Protein AF-A0A318VN27-F1 (afdb_monomer)

Sequence (218 aa):
MQSRKIVVMQRLQDLVRVGYRYWTGGTIPAERVKHLRVKFDEKYGTEADRVRRQRRKRHGVGNAYLVVWCPKGSVRARWWLLAENGHAAQAVEQMSDAGDRPTRLTIASGVDGTEPDYELVRVDGRWTWRLTQFAISRWRRRIREAVTEKDRDKRAQLWRQFCWSIRRMPGFRGVRQGAWDVIRRARGEWKRHCRGAAPCQPSLPRYLRRLPQRPGAN

Mean predicted aligned error: 5.35 Å

Nearest PDB structures (foldseek):
  2y9h-assembly3_E  TM=4.287E-01  e=9.178E+00  Thermus thermophilus HB8
  1wj9-assembly1_A  TM=3.881E-01  e=9.178E+00  Thermus thermophilus

Radius of gyration: 20.09 Å; Cα contacts (8 Å, |Δi|>4): 336; chains: 1; bounding box: 51×30×57 Å

Secondary structure (DSSP, 8-state):
---HHHHHHHHHHHHHHHT--EEEEEEEEGGGHHHHHHHHHHHH-TT--HHHHHHHHHTT---EEEEEE--TT-SEEEEEEEE-TT-THHHHS--EETTSGGG--EE-SSSS-SS-SEEEEEETTEEEEEE-HHHHHHHHHHHHHHHH-SSHHHHHHHHHHHHHHHHTS---HHHHHHHHHHHHHHHHHHHHH--S--SS---PPPPP-PPP--TT--

pLDDT: mean 89.66, std 11.45, range [30.14, 97.19]

Structure (mmCIF, N/CA/C/O backbone):
data_AF-A0A318VN27-F1
#
_entry.id   AF-A0A318VN27-F1
#
loop_
_atom_site.group_PDB
_atom_site.id
_atom_site.type_symbol
_atom_site.label_atom_id
_atom_site.label_alt_id
_atom_site.label_comp_id
_atom_site.label_asym_id
_atom_site.label_entity_id
_atom_site.label_seq_id
_atom_site.pdbx_PDB_ins_code
_atom_site.Cartn_x
_atom_site.Cartn_y
_atom_site.Cartn_z
_atom_site.occupancy
_atom_site.B_iso_or_equiv
_atom_site.auth_seq_id
_atom_site.auth_comp_id
_atom_site.auth_asym_id
_atom_site.auth_atom_id
_atom_site.pdbx_PDB_model_num
ATOM 1 N N . MET A 1 1 ? 9.929 -17.041 1.566 1.00 39.09 1 MET A N 1
ATOM 2 C CA . MET A 1 1 ? 9.615 -16.076 2.643 1.00 39.09 1 MET A CA 1
ATOM 3 C C . MET A 1 1 ? 8.874 -14.877 2.050 1.00 39.09 1 MET A C 1
ATOM 5 O O . MET A 1 1 ? 9.446 -14.180 1.219 1.00 39.09 1 MET A O 1
ATOM 9 N N . GLN A 1 2 ? 7.586 -14.686 2.360 1.00 53.28 2 GLN A N 1
ATOM 10 C CA . GLN A 1 2 ? 6.842 -13.504 1.893 1.00 53.28 2 GLN A CA 1
ATOM 11 C C . GLN A 1 2 ? 7.333 -12.250 2.636 1.00 53.28 2 GLN A C 1
ATOM 13 O O . GLN A 1 2 ? 7.680 -12.322 3.812 1.00 53.28 2 GLN A O 1
ATOM 18 N N . SER A 1 3 ? 7.397 -11.105 1.951 1.00 69.19 3 SER A N 1
ATOM 19 C CA . SER A 1 3 ? 7.816 -9.833 2.561 1.00 69.19 3 SER A CA 1
ATOM 20 C C . SER A 1 3 ? 6.830 -9.394 3.652 1.00 69.19 3 SER A C 1
ATOM 22 O O . SER A 1 3 ? 5.622 -9.466 3.437 1.00 69.19 3 SER A O 1
ATOM 24 N N . ARG A 1 4 ? 7.325 -8.860 4.784 1.00 81.19 4 ARG A N 1
ATOM 25 C CA . ARG A 1 4 ? 6.495 -8.301 5.879 1.00 81.19 4 ARG A CA 1
ATOM 26 C C . ARG A 1 4 ? 5.458 -7.281 5.378 1.00 81.19 4 ARG A C 1
ATOM 28 O O . ARG A 1 4 ? 4.356 -7.223 5.907 1.00 81.19 4 ARG A O 1
ATOM 35 N N . LYS A 1 5 ? 5.771 -6.544 4.304 1.00 87.75 5 LYS A N 1
ATOM 36 C CA . LYS A 1 5 ? 4.841 -5.604 3.653 1.00 87.75 5 LYS A CA 1
ATOM 37 C C . LYS A 1 5 ? 3.625 -6.307 3.044 1.00 87.75 5 LYS A C 1
ATOM 39 O O . LYS A 1 5 ? 2.507 -5.830 3.172 1.00 87.75 5 LYS A O 1
ATOM 44 N N . ILE A 1 6 ? 3.836 -7.452 2.394 1.00 90.19 6 ILE A N 1
ATOM 45 C CA . ILE A 1 6 ? 2.764 -8.219 1.743 1.00 90.19 6 ILE A CA 1
ATOM 46 C C . ILE A 1 6 ? 1.761 -8.725 2.787 1.00 90.19 6 ILE A C 1
ATOM 48 O O . ILE A 1 6 ? 0.559 -8.678 2.542 1.00 90.19 6 ILE A O 1
ATOM 52 N N . VAL A 1 7 ? 2.248 -9.139 3.961 1.00 90.62 7 VAL A N 1
ATOM 53 C CA . VAL A 1 7 ? 1.402 -9.568 5.086 1.00 90.62 7 VAL A CA 1
ATOM 54 C C . VAL A 1 7 ? 0.497 -8.429 5.554 1.00 90.62 7 VAL A C 1
ATOM 56 O O . VAL A 1 7 ? -0.705 -8.624 5.716 1.00 90.62 7 VAL A O 1
ATOM 59 N N . VAL A 1 8 ? 1.055 -7.226 5.704 1.00 92.44 8 VAL A N 1
ATOM 60 C CA . VAL A 1 8 ? 0.303 -6.020 6.081 1.00 92.44 8 VAL A CA 1
ATOM 61 C C . VAL A 1 8 ? -0.747 -5.682 5.025 1.00 92.44 8 VAL A C 1
ATOM 63 O O . VAL A 1 8 ? -1.915 -5.515 5.359 1.00 92.44 8 VAL A O 1
ATOM 66 N N . MET A 1 9 ? -0.370 -5.670 3.744 1.00 94.69 9 MET A N 1
ATOM 67 C CA . MET A 1 9 ? -1.307 -5.447 2.638 1.00 94.69 9 MET A CA 1
ATOM 68 C C . MET A 1 9 ? -2.459 -6.460 2.650 1.00 94.69 9 MET A C 1
ATOM 70 O O . MET A 1 9 ? -3.613 -6.084 2.449 1.00 94.69 9 MET A O 1
ATOM 74 N N . GLN A 1 10 ? -2.166 -7.737 2.912 1.00 93.75 10 GLN A N 1
ATOM 75 C CA . GLN A 1 10 ? -3.193 -8.770 3.014 1.00 93.75 10 GLN A CA 1
ATOM 76 C C . GLN A 1 10 ? -4.123 -8.517 4.213 1.00 93.75 10 GLN A C 1
ATOM 78 O O . GLN A 1 10 ? -5.338 -8.564 4.043 1.00 93.75 10 GLN A O 1
ATOM 83 N N . ARG A 1 11 ? -3.571 -8.196 5.393 1.00 93.69 11 ARG A N 1
ATOM 84 C CA . ARG A 1 11 ? -4.349 -7.904 6.612 1.00 93.69 11 ARG A CA 1
ATOM 85 C C . ARG A 1 11 ? -5.295 -6.721 6.392 1.00 93.69 11 ARG A C 1
ATOM 87 O O . ARG A 1 11 ? -6.479 -6.837 6.677 1.00 93.69 11 ARG A O 1
ATOM 94 N N . LEU A 1 12 ? -4.792 -5.623 5.830 1.00 95.44 12 LEU A N 1
ATOM 95 C CA . LEU A 1 12 ? -5.585 -4.428 5.522 1.00 95.44 12 LEU A CA 1
ATOM 96 C C . LEU A 1 12 ? -6.716 -4.738 4.533 1.00 95.44 12 LEU A C 1
ATOM 98 O O . LEU A 1 12 ? -7.866 -4.389 4.783 1.00 95.44 12 LEU A O 1
ATOM 102 N N . GLN A 1 13 ? -6.410 -5.449 3.442 1.00 95.31 13 GLN A N 1
ATOM 103 C CA . GLN A 1 13 ? -7.417 -5.862 2.463 1.00 95.31 13 GLN A CA 1
ATOM 104 C C . GLN A 1 13 ? -8.501 -6.740 3.100 1.00 95.31 13 GLN A C 1
ATOM 106 O O . GLN A 1 13 ? -9.682 -6.573 2.799 1.00 95.31 13 GLN A O 1
ATOM 111 N N . ASP A 1 14 ? -8.116 -7.693 3.949 1.00 94.06 14 ASP A N 1
ATOM 112 C CA . ASP A 1 14 ? -9.076 -8.583 4.586 1.00 94.06 14 ASP A CA 1
ATOM 113 C C . ASP A 1 14 ? -9.953 -7.849 5.615 1.00 94.06 14 ASP A C 1
ATOM 115 O O . ASP A 1 14 ? -11.144 -8.141 5.682 1.00 94.06 14 ASP A O 1
ATOM 119 N N . LEU A 1 15 ? -9.402 -6.884 6.361 1.00 94.56 15 LEU A N 1
ATOM 120 C CA . LEU A 1 15 ? -10.156 -6.035 7.290 1.00 94.56 15 LEU A CA 1
ATOM 121 C C . LEU A 1 15 ? -11.194 -5.178 6.554 1.00 94.56 15 LEU A C 1
ATOM 123 O O . LEU A 1 15 ? -12.375 -5.204 6.898 1.00 94.56 15 LEU A O 1
ATOM 127 N N . VAL A 1 16 ? -10.788 -4.497 5.481 1.00 95.06 16 VAL A N 1
ATOM 128 C CA . VAL A 1 16 ? -11.715 -3.706 4.654 1.00 95.06 16 VAL A CA 1
ATOM 129 C C . VAL A 1 16 ? -12.796 -4.602 4.043 1.00 95.06 16 VAL A C 1
ATOM 131 O O . VAL A 1 16 ? -13.967 -4.231 3.999 1.00 95.06 16 VAL A O 1
ATOM 134 N N . ARG A 1 17 ? -12.437 -5.826 3.626 1.00 93.62 17 ARG A N 1
ATOM 135 C CA . ARG A 1 17 ? -13.389 -6.801 3.075 1.00 93.62 17 ARG A CA 1
ATOM 136 C C . ARG A 1 17 ? -14.489 -7.194 4.062 1.00 93.62 17 ARG A C 1
ATOM 138 O O . ARG A 1 17 ? -15.596 -7.455 3.605 1.00 93.62 17 ARG A O 1
ATOM 145 N N . VAL A 1 18 ? -14.199 -7.265 5.361 1.00 91.50 18 VAL A N 1
ATOM 146 C CA . VAL A 1 18 ? -15.180 -7.670 6.387 1.00 91.50 18 VAL A CA 1
ATOM 147 C C . VAL A 1 18 ? -15.926 -6.494 7.030 1.00 91.50 18 VAL A C 1
ATOM 149 O O . VAL A 1 18 ? -16.756 -6.731 7.900 1.00 91.50 18 VAL A O 1
ATOM 152 N N . GLY A 1 19 ? -15.663 -5.253 6.603 1.00 91.88 19 GLY A N 1
ATOM 153 C CA . GLY A 1 19 ? -16.433 -4.072 7.017 1.00 91.88 19 GLY A CA 1
ATOM 154 C C . GLY A 1 19 ? -15.654 -2.990 7.768 1.00 91.88 19 GLY A C 1
ATOM 155 O O . GLY A 1 19 ? -16.218 -1.929 8.025 1.00 91.88 19 GLY A O 1
ATOM 156 N N . TYR A 1 20 ? -14.363 -3.188 8.065 1.00 94.75 20 TYR A N 1
ATOM 157 C CA . TYR A 1 20 ? -13.504 -2.146 8.653 1.00 94.75 20 TYR A CA 1
ATOM 158 C C . TYR A 1 20 ? -13.059 -1.150 7.573 1.00 94.75 20 TYR A C 1
ATOM 160 O O . TYR A 1 20 ? -11.909 -1.157 7.128 1.00 94.75 20 TYR A O 1
ATOM 168 N N . ARG A 1 21 ? -14.016 -0.373 7.063 1.00 93.00 21 ARG A N 1
ATOM 169 C CA . ARG A 1 21 ? -13.866 0.453 5.860 1.00 93.00 21 ARG A CA 1
ATOM 170 C C . ARG A 1 21 ? -13.316 1.847 6.152 1.00 93.00 21 ARG A C 1
ATOM 172 O O . ARG A 1 21 ? -12.678 2.426 5.276 1.00 93.00 21 ARG A O 1
ATOM 179 N N . TYR A 1 22 ? -13.521 2.357 7.360 1.00 95.88 22 TYR A N 1
ATOM 180 C CA . TYR A 1 22 ? -13.036 3.671 7.759 1.00 95.88 22 TYR A CA 1
ATOM 181 C C . TYR A 1 22 ? -11.630 3.538 8.300 1.00 95.88 22 TYR A C 1
ATOM 183 O O . TYR A 1 22 ? -11.373 2.666 9.127 1.00 95.88 22 TYR A O 1
ATOM 191 N N . TRP A 1 23 ? -10.709 4.372 7.836 1.00 96.62 23 TRP A N 1
ATOM 192 C CA . TRP A 1 23 ? -9.312 4.258 8.201 1.00 96.62 23 TRP A CA 1
ATOM 193 C C . TRP A 1 23 ? -8.641 5.614 8.392 1.00 96.62 23 TRP A C 1
ATOM 195 O O . TRP A 1 23 ? -8.984 6.599 7.752 1.00 96.62 23 TRP A O 1
ATOM 205 N N . THR A 1 24 ? -7.640 5.646 9.257 1.00 95.50 24 THR A N 1
ATOM 206 C CA . THR A 1 24 ? -6.655 6.728 9.331 1.00 95.50 24 THR A CA 1
ATOM 207 C C . THR A 1 24 ? -5.276 6.116 9.536 1.00 95.50 24 THR A C 1
ATOM 209 O O . THR A 1 24 ? -5.155 4.923 9.833 1.00 95.50 24 THR A O 1
ATOM 212 N N . GLY A 1 25 ? -4.212 6.877 9.328 1.00 94.12 25 GLY A N 1
ATOM 213 C CA . GLY A 1 25 ? -2.868 6.335 9.434 1.00 94.12 25 GLY A CA 1
ATOM 214 C C . GLY A 1 25 ? -1.785 7.392 9.451 1.00 94.12 25 GLY A C 1
ATOM 215 O O . GLY A 1 25 ? -1.991 8.544 9.085 1.00 94.12 25 GLY A O 1
ATOM 216 N N . GLY A 1 26 ? -0.590 6.968 9.839 1.00 92.31 26 GLY A N 1
ATOM 217 C CA . GLY A 1 26 ? 0.550 7.859 9.973 1.00 92.31 26 GLY A CA 1
ATOM 218 C C . GLY A 1 26 ? 1.857 7.107 10.147 1.00 92.31 26 GLY A C 1
ATOM 219 O O . GLY A 1 26 ? 1.905 5.876 10.101 1.00 92.31 26 GLY A O 1
ATOM 220 N N . THR A 1 27 ? 2.936 7.861 10.343 1.00 93.12 27 THR A N 1
ATOM 221 C CA . THR A 1 27 ? 4.274 7.313 10.585 1.00 93.12 27 THR A CA 1
ATOM 222 C C . THR A 1 27 ? 4.801 7.814 11.925 1.00 93.12 27 THR A C 1
ATOM 224 O O . THR A 1 27 ? 4.802 9.015 12.179 1.00 93.12 27 THR A O 1
ATOM 227 N N . ILE A 1 28 ? 5.309 6.910 12.760 1.00 94.00 28 ILE A N 1
ATOM 228 C CA . ILE A 1 28 ? 5.896 7.212 14.075 1.00 94.00 28 ILE A CA 1
ATOM 229 C C . ILE A 1 28 ? 7.314 6.638 14.189 1.00 94.00 28 ILE A C 1
ATOM 231 O O . ILE A 1 28 ? 7.667 5.761 13.398 1.00 94.00 28 ILE A O 1
ATOM 235 N N . PRO A 1 29 ? 8.132 7.086 15.157 1.00 94.75 29 PRO A N 1
ATOM 236 C CA . PRO A 1 29 ? 9.348 6.372 15.542 1.00 94.75 29 PRO A CA 1
ATOM 237 C C . PRO A 1 29 ? 9.041 4.924 15.950 1.00 94.75 29 PRO A C 1
ATOM 239 O O . PRO A 1 29 ? 8.039 4.662 16.620 1.00 94.75 29 PRO A O 1
ATOM 242 N N . ALA A 1 30 ? 9.894 3.981 15.551 1.00 92.62 30 ALA A N 1
ATOM 243 C CA . ALA A 1 30 ? 9.684 2.549 15.774 1.00 92.62 30 ALA A CA 1
ATOM 244 C C . ALA A 1 30 ? 9.606 2.184 17.269 1.00 92.62 30 ALA A C 1
ATOM 246 O O . ALA A 1 30 ? 8.819 1.322 17.656 1.00 92.62 30 ALA A O 1
ATOM 247 N N . GLU A 1 31 ? 10.350 2.887 18.121 1.00 93.88 31 GLU A N 1
ATOM 248 C CA . GLU A 1 31 ? 10.314 2.741 19.584 1.00 93.88 31 GLU A CA 1
ATOM 249 C C . GLU A 1 31 ? 8.949 3.103 20.198 1.00 93.88 31 GLU A C 1
ATOM 251 O O . GLU A 1 31 ? 8.518 2.490 21.175 1.00 93.88 31 GLU A O 1
ATOM 256 N N . ARG A 1 32 ? 8.201 4.030 19.578 1.00 95.12 32 ARG A N 1
ATOM 257 C CA . ARG A 1 32 ? 6.886 4.481 20.064 1.00 95.12 32 ARG A CA 1
ATOM 258 C C . ARG A 1 32 ? 5.745 3.534 19.701 1.00 95.12 32 ARG A C 1
ATOM 260 O O . ARG A 1 32 ? 4.612 3.765 20.117 1.00 95.12 32 ARG A O 1
ATOM 267 N N . VAL A 1 33 ? 6.012 2.460 18.953 1.00 94.50 33 VAL A N 1
ATOM 268 C CA . VAL A 1 33 ? 4.981 1.495 18.536 1.00 94.50 33 VAL A CA 1
ATOM 269 C C . VAL A 1 33 ? 4.295 0.853 19.739 1.00 94.50 33 VAL A C 1
ATOM 271 O O . VAL A 1 33 ? 3.074 0.724 19.729 1.00 94.50 33 VAL A O 1
ATOM 274 N N . LYS A 1 34 ? 5.043 0.492 20.791 1.00 94.88 34 LYS A N 1
ATOM 275 C CA . LYS A 1 34 ? 4.455 -0.097 22.007 1.00 94.88 34 LYS A CA 1
ATOM 276 C C . LYS A 1 34 ? 3.471 0.868 22.671 1.00 94.88 34 LYS A C 1
ATOM 278 O O . LYS A 1 34 ? 2.339 0.486 22.942 1.00 94.88 34 LYS A O 1
ATOM 283 N N . HIS A 1 35 ?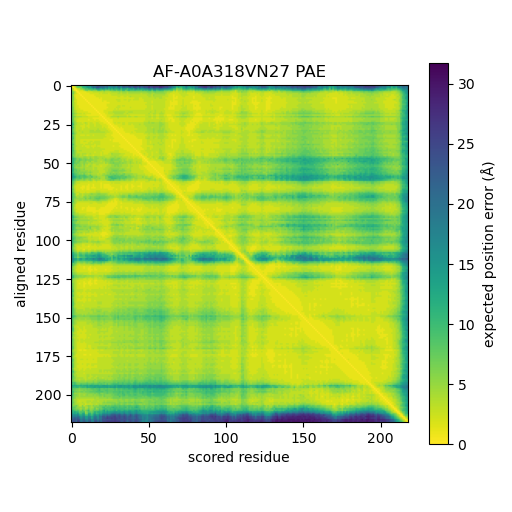 3.874 2.126 22.839 1.00 95.56 35 HIS A N 1
ATOM 284 C CA . HIS A 1 35 ? 3.023 3.161 23.422 1.00 95.56 35 HIS A CA 1
ATOM 285 C C . HIS A 1 35 ? 1.781 3.448 22.564 1.00 95.56 35 HIS A C 1
ATOM 287 O O . HIS A 1 35 ? 0.682 3.574 23.094 1.00 95.56 35 HIS A O 1
ATOM 293 N N . LEU A 1 36 ? 1.925 3.472 21.231 1.00 95.31 36 LEU A N 1
ATOM 294 C CA . LEU A 1 36 ? 0.789 3.623 20.320 1.00 95.31 36 LEU A CA 1
ATOM 295 C C . LEU A 1 36 ? -0.236 2.493 20.496 1.00 95.31 36 LEU A C 1
ATOM 297 O O . LEU A 1 36 ? -1.431 2.772 20.530 1.00 95.31 36 LEU A O 1
ATOM 301 N N . ARG A 1 37 ? 0.224 1.239 20.616 1.00 95.38 37 ARG A N 1
ATOM 302 C CA . ARG A 1 37 ? -0.660 0.079 20.816 1.00 95.38 37 ARG A CA 1
ATOM 303 C C . ARG A 1 37 ? -1.474 0.205 22.098 1.00 95.38 37 ARG A C 1
ATOM 305 O O . ARG A 1 37 ? -2.683 0.045 22.031 1.00 95.38 37 ARG A O 1
ATOM 312 N N . VAL A 1 38 ? -0.826 0.529 23.219 1.00 95.44 38 VAL A N 1
ATOM 313 C CA . VAL A 1 38 ? -1.505 0.715 24.515 1.00 95.44 38 VAL A CA 1
ATOM 314 C C . VAL A 1 38 ? -2.531 1.843 24.408 1.00 95.44 38 VAL A C 1
ATOM 316 O O . VAL A 1 38 ? -3.714 1.612 24.634 1.00 95.44 38 VAL A O 1
ATOM 319 N N . LYS A 1 39 ? -2.117 3.022 23.924 1.00 94.62 39 LYS A N 1
ATOM 320 C CA . LYS A 1 39 ? -3.005 4.182 23.754 1.00 94.62 39 LYS A CA 1
ATOM 321 C C . LYS A 1 39 ? -4.243 3.856 22.911 1.00 94.62 39 LYS A C 1
ATOM 323 O O . LYS A 1 39 ? -5.344 4.306 23.217 1.00 94.62 39 LYS A O 1
ATOM 328 N N . PHE A 1 40 ? -4.064 3.153 21.793 1.00 95.06 40 PHE A N 1
ATOM 329 C CA . PHE A 1 40 ? -5.167 2.853 20.877 1.00 95.06 40 PHE A CA 1
ATOM 330 C C . PHE A 1 40 ? -6.037 1.709 21.392 1.00 95.06 40 PHE A C 1
ATOM 332 O O . PHE A 1 40 ? -7.237 1.702 21.123 1.00 95.06 40 PHE A O 1
ATOM 339 N N . ASP A 1 41 ? -5.477 0.785 22.166 1.00 94.12 41 ASP A N 1
ATOM 340 C CA . ASP A 1 41 ? -6.276 -0.235 22.825 1.00 94.12 41 ASP A CA 1
ATOM 341 C C . ASP A 1 41 ? -7.147 0.350 23.937 1.00 94.12 41 ASP A C 1
ATOM 343 O O . ASP A 1 41 ? -8.349 0.103 23.962 1.00 94.12 41 ASP A O 1
ATOM 347 N N . GLU A 1 42 ? -6.591 1.214 24.785 1.00 92.44 42 GLU A N 1
ATOM 348 C CA . GLU A 1 42 ? -7.349 1.895 25.840 1.00 92.44 42 GLU A CA 1
ATOM 349 C C . GLU A 1 42 ? -8.500 2.728 25.265 1.00 92.44 42 GLU A C 1
ATOM 351 O O . GLU A 1 42 ? -9.629 2.656 25.750 1.00 92.44 42 GLU A O 1
ATOM 356 N N . LYS A 1 43 ? -8.244 3.485 24.190 1.00 92.06 43 LYS A N 1
ATOM 357 C CA . LYS A 1 43 ? -9.254 4.368 23.586 1.00 92.06 43 LYS A CA 1
ATOM 358 C C . LYS A 1 43 ? -10.267 3.645 22.705 1.00 92.06 43 LYS A C 1
ATOM 360 O O . LYS A 1 43 ? -11.441 4.006 22.689 1.00 92.06 43 LYS A O 1
ATOM 365 N N . TYR A 1 44 ? -9.817 2.672 21.917 1.00 93.06 44 TYR A N 1
ATOM 366 C CA . TYR A 1 44 ? -10.601 2.108 20.812 1.00 93.06 44 TYR A CA 1
ATOM 367 C C . TYR A 1 44 ? -10.793 0.587 20.926 1.00 93.06 44 TYR A C 1
ATOM 369 O O . TYR A 1 44 ? -11.558 -0.010 20.168 1.00 93.06 44 TYR A O 1
ATOM 377 N N . GLY A 1 45 ? -10.150 -0.077 21.888 1.00 90.88 45 GLY A N 1
ATOM 378 C CA . GLY A 1 45 ? -10.178 -1.531 22.055 1.00 90.88 45 GLY A CA 1
ATOM 379 C C . GLY A 1 45 ? -9.636 -2.272 20.839 1.00 90.88 45 GLY A C 1
ATOM 380 O O . GLY A 1 45 ? -10.218 -3.275 20.413 1.00 90.88 45 GLY A O 1
ATOM 381 N N . THR A 1 46 ? -8.567 -1.755 20.229 1.00 91.75 46 THR A N 1
ATOM 382 C CA . THR A 1 46 ? -7.952 -2.349 19.037 1.00 91.75 46 THR A CA 1
ATOM 383 C C . THR A 1 46 ? -7.447 -3.767 19.265 1.00 91.75 46 THR A C 1
ATOM 385 O O . THR A 1 46 ? -7.374 -4.535 18.304 1.00 91.75 46 THR A O 1
ATOM 388 N N . GLU A 1 47 ? -7.175 -4.143 20.515 1.00 90.12 47 GLU A N 1
ATOM 389 C CA . GLU A 1 47 ? -6.666 -5.453 20.904 1.00 90.12 47 GLU A CA 1
ATOM 390 C C . GLU A 1 47 ? -7.759 -6.409 21.390 1.00 90.12 47 GLU A C 1
ATOM 392 O O . GLU A 1 47 ? -7.463 -7.550 21.738 1.00 90.12 47 GLU A O 1
ATOM 397 N N . ALA A 1 48 ? -9.031 -5.989 21.355 1.00 86.69 48 ALA A N 1
ATOM 398 C CA . ALA A 1 48 ? -10.151 -6.795 21.822 1.00 86.69 48 ALA A CA 1
ATOM 399 C C . ALA A 1 48 ? -10.151 -8.201 21.194 1.00 86.69 48 ALA A C 1
ATOM 401 O O . ALA A 1 48 ? -10.009 -8.356 19.974 1.00 86.69 48 ALA A O 1
ATOM 402 N N . ASP A 1 49 ? -10.347 -9.220 22.029 1.00 86.62 49 ASP A N 1
ATOM 403 C CA . ASP A 1 49 ? -10.502 -10.603 21.589 1.00 86.62 49 ASP A CA 1
ATOM 404 C C . ASP A 1 49 ? -11.831 -10.822 20.832 1.00 86.62 49 ASP A C 1
ATOM 406 O O . ASP A 1 49 ? -12.688 -9.938 20.718 1.00 86.62 49 ASP A O 1
ATOM 410 N N . ARG A 1 50 ? -12.017 -12.031 20.290 1.00 85.94 50 ARG A N 1
ATOM 411 C CA . ARG A 1 50 ? -13.215 -12.389 19.517 1.00 85.94 50 ARG A CA 1
ATOM 412 C C . ARG A 1 50 ? -14.510 -12.230 20.325 1.00 85.94 50 ARG A C 1
ATOM 414 O O . ARG A 1 50 ? -15.506 -11.774 19.765 1.00 85.94 50 ARG A O 1
ATOM 421 N N . VAL A 1 51 ? -14.505 -12.598 21.605 1.00 87.38 51 VAL A N 1
ATOM 422 C CA . VAL A 1 51 ? -15.695 -12.579 22.468 1.00 87.38 51 VAL A CA 1
ATOM 423 C C . VAL A 1 51 ? -16.088 -11.137 22.779 1.00 87.38 51 VAL A C 1
ATOM 425 O O . VAL A 1 51 ? -17.246 -10.760 22.600 1.00 87.38 51 VAL A O 1
ATOM 428 N N . ARG A 1 52 ? -15.118 -10.294 23.145 1.00 87.62 52 ARG A N 1
ATOM 429 C CA . ARG A 1 52 ? -15.307 -8.858 23.383 1.00 87.62 52 ARG A CA 1
ATOM 430 C C . ARG A 1 52 ? -15.839 -8.157 22.139 1.00 87.62 52 ARG A C 1
ATOM 432 O O . ARG A 1 52 ? -16.802 -7.400 22.242 1.00 87.62 52 ARG A O 1
ATOM 439 N N . ARG A 1 53 ? -15.283 -8.450 20.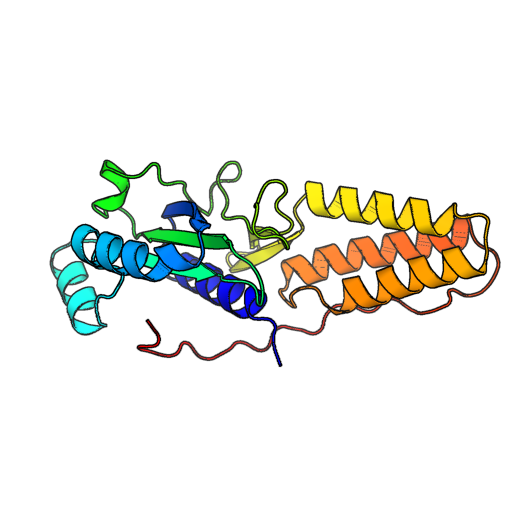957 1.00 89.69 53 ARG A N 1
ATOM 440 C CA . ARG A 1 53 ? -15.775 -7.887 19.686 1.00 89.69 53 ARG A CA 1
ATOM 441 C C . ARG A 1 53 ? -17.206 -8.308 19.379 1.00 89.69 53 ARG A C 1
ATOM 443 O O . ARG A 1 53 ? -18.013 -7.481 18.964 1.00 89.69 53 ARG A O 1
ATOM 450 N N . GLN A 1 54 ? -17.538 -9.579 19.599 1.00 87.25 54 GLN A N 1
ATOM 451 C CA . GLN A 1 54 ? -18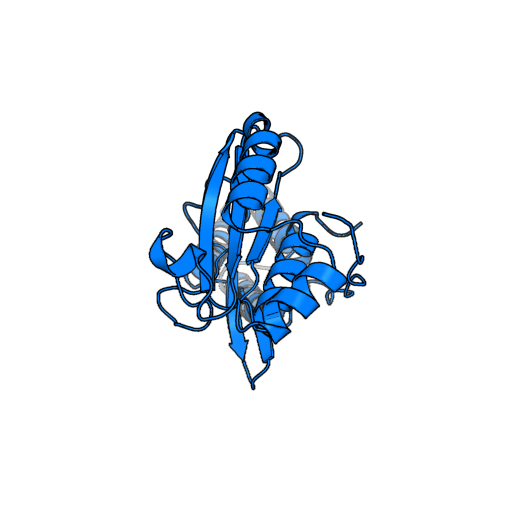.898 -10.077 19.399 1.00 87.25 54 GLN A CA 1
ATOM 452 C C . GLN A 1 54 ? -19.886 -9.418 20.367 1.00 87.25 54 GLN A C 1
ATOM 454 O O . GLN A 1 54 ? -20.967 -9.009 19.947 1.00 87.25 54 GLN A O 1
ATOM 459 N N . ARG A 1 55 ? -19.509 -9.264 21.642 1.00 87.75 55 ARG A N 1
ATOM 460 C CA . ARG A 1 55 ? -20.321 -8.563 22.642 1.00 87.75 55 ARG A CA 1
ATOM 461 C C . ARG A 1 55 ? -20.544 -7.100 22.253 1.00 87.75 55 ARG A C 1
ATOM 463 O O . ARG A 1 55 ? -21.684 -6.655 22.272 1.00 87.75 55 ARG A O 1
ATOM 470 N N . ARG A 1 56 ? -19.499 -6.381 21.825 1.00 86.44 56 ARG A N 1
ATOM 471 C CA . ARG A 1 56 ? -19.617 -4.996 21.326 1.00 86.44 56 ARG A CA 1
ATOM 472 C C . ARG A 1 56 ? -20.612 -4.890 20.171 1.00 86.44 56 ARG A C 1
ATOM 474 O O . ARG A 1 56 ? -21.527 -4.077 20.248 1.00 86.44 56 ARG A O 1
ATOM 481 N N . LYS A 1 57 ? -20.520 -5.791 19.184 1.00 86.88 57 LYS A N 1
ATOM 482 C CA . LYS A 1 57 ? -21.478 -5.844 18.066 1.00 86.88 57 LYS A CA 1
ATOM 483 C C . LYS A 1 57 ? -22.920 -6.052 18.522 1.00 86.88 57 LYS A C 1
ATOM 485 O O . LYS A 1 57 ? -23.809 -5.403 17.987 1.00 86.88 57 LYS A O 1
ATOM 490 N N . ARG A 1 58 ? -23.163 -6.923 19.510 1.00 87.31 58 ARG A N 1
ATOM 491 C CA . ARG A 1 58 ? -24.511 -7.144 20.072 1.00 87.31 58 ARG A CA 1
ATOM 492 C C . ARG A 1 58 ? -25.090 -5.892 20.734 1.00 87.31 58 ARG A C 1
ATOM 494 O O . ARG A 1 58 ? -26.297 -5.710 20.701 1.00 87.31 58 ARG A O 1
ATOM 501 N N . HIS A 1 59 ? -24.240 -5.035 21.293 1.00 85.06 59 HIS A N 1
ATOM 502 C CA . HIS A 1 59 ? -24.639 -3.754 21.881 1.00 85.06 59 HIS A CA 1
ATOM 503 C C . HIS A 1 59 ? -24.588 -2.584 20.880 1.00 85.06 59 HIS A C 1
ATOM 505 O O . HIS A 1 59 ? -24.602 -1.432 21.297 1.00 85.06 59 HIS A O 1
ATOM 511 N N . GLY A 1 60 ? -24.483 -2.853 19.571 1.00 82.25 60 GLY A N 1
ATOM 512 C CA . GLY A 1 60 ? -24.449 -1.812 18.536 1.00 82.25 60 GLY A CA 1
ATOM 513 C C . GLY A 1 60 ? -23.152 -0.998 18.484 1.00 82.25 60 GLY A C 1
ATOM 514 O O . GLY A 1 60 ? -23.076 -0.013 17.757 1.00 82.25 60 GLY A O 1
ATOM 515 N N . VAL A 1 61 ? -22.115 -1.404 19.221 1.00 84.44 61 VAL A N 1
ATOM 516 C CA . VAL A 1 61 ? -20.820 -0.718 19.243 1.00 84.44 61 VAL A CA 1
ATOM 517 C C . VAL A 1 61 ? -19.908 -1.331 18.182 1.00 84.44 61 VAL A C 1
ATOM 519 O O . VAL A 1 61 ? -19.638 -2.537 18.192 1.00 84.44 61 VAL A O 1
ATOM 522 N N . GLY A 1 62 ? -19.412 -0.494 17.267 1.00 86.69 62 GLY A N 1
ATOM 523 C CA . GLY A 1 62 ? -18.434 -0.902 16.258 1.00 86.69 62 GLY A CA 1
ATOM 524 C C . GLY A 1 62 ? -17.123 -1.404 16.874 1.00 86.69 62 GLY A C 1
ATOM 525 O O . GLY A 1 62 ? -16.864 -1.272 18.070 1.00 86.69 62 GLY A O 1
ATOM 526 N N . ASN A 1 63 ? -16.249 -1.972 16.051 1.00 93.81 63 ASN A N 1
ATOM 527 C CA . ASN A 1 63 ? -14.908 -2.378 16.465 1.00 93.81 63 ASN A CA 1
ATOM 528 C C . ASN A 1 63 ? -13.831 -1.653 15.660 1.00 93.81 63 ASN A C 1
ATOM 530 O O . ASN A 1 63 ? -14.075 -1.202 14.540 1.00 93.81 63 ASN A O 1
ATOM 534 N N . ALA A 1 64 ? -12.610 -1.650 16.194 1.00 94.75 64 ALA A N 1
ATOM 535 C CA . ALA A 1 64 ? -11.433 -1.137 15.509 1.00 94.75 64 ALA A CA 1
ATOM 536 C C . ALA A 1 64 ? -10.257 -2.126 15.530 1.00 94.75 64 ALA A C 1
ATOM 538 O O . ALA A 1 64 ? -10.188 -3.033 16.362 1.00 94.75 64 ALA A O 1
ATOM 539 N N . TYR A 1 65 ? -9.327 -1.953 14.598 1.00 95.50 65 TYR A N 1
ATOM 540 C CA . TYR A 1 65 ? -8.063 -2.674 14.509 1.00 95.50 65 TYR A CA 1
ATOM 541 C C . TYR A 1 65 ? -6.921 -1.701 14.249 1.00 95.50 65 TYR A C 1
ATOM 543 O O . TYR A 1 65 ? -7.026 -0.830 13.387 1.00 95.50 65 TYR A O 1
ATOM 551 N N . LEU A 1 66 ? -5.804 -1.916 14.938 1.00 96.25 66 LEU A N 1
ATOM 552 C CA . LEU A 1 66 ? -4.539 -1.266 14.634 1.00 96.25 66 LEU A CA 1
ATOM 553 C C . LEU A 1 66 ? -3.660 -2.230 13.834 1.00 96.25 66 LEU A C 1
ATOM 555 O O . LEU A 1 66 ? -3.408 -3.361 14.246 1.00 96.25 66 LEU A O 1
ATOM 559 N N . VAL A 1 67 ? -3.175 -1.784 12.682 1.00 95.31 67 VAL A N 1
ATOM 560 C CA . VAL A 1 67 ? -2.189 -2.509 11.879 1.00 95.31 67 VAL A CA 1
ATOM 561 C C . VAL A 1 67 ? -0.918 -1.680 11.828 1.00 95.31 67 VAL A C 1
ATOM 563 O O . VAL A 1 67 ? -0.950 -0.519 11.434 1.00 95.31 67 VAL A O 1
ATOM 566 N N . VAL A 1 68 ? 0.214 -2.279 12.196 1.00 93.38 68 VAL A N 1
ATOM 567 C CA . VAL A 1 68 ? 1.521 -1.612 12.192 1.00 93.38 68 VAL A CA 1
ATOM 568 C C . VAL A 1 68 ? 2.485 -2.353 11.277 1.00 93.38 68 VAL A C 1
ATOM 570 O O . VAL A 1 68 ? 2.574 -3.581 11.281 1.00 93.38 68 VAL A O 1
ATOM 573 N N . TRP A 1 69 ? 3.243 -1.593 10.498 1.00 91.94 69 TRP A N 1
ATOM 574 C CA . TRP A 1 69 ? 4.319 -2.080 9.657 1.00 91.94 69 TRP A CA 1
ATOM 575 C C . TRP A 1 69 ? 5.638 -1.417 10.044 1.00 91.94 69 TRP A C 1
ATOM 577 O O . TRP A 1 69 ? 5.822 -0.214 9.865 1.00 91.94 69 TRP A O 1
ATOM 587 N N . CYS A 1 70 ? 6.574 -2.234 10.526 1.00 89.38 70 CYS A N 1
ATOM 588 C CA . CYS A 1 70 ? 7.950 -1.834 10.796 1.00 89.38 70 CYS A CA 1
ATOM 589 C C . CYS A 1 70 ? 8.897 -2.562 9.821 1.00 89.38 70 CYS A C 1
ATOM 591 O O . CYS A 1 70 ? 9.108 -3.782 9.943 1.00 89.38 70 CYS A O 1
ATOM 593 N N . PRO A 1 71 ? 9.421 -1.869 8.794 1.00 83.50 71 PRO A N 1
ATOM 594 C CA . PRO A 1 71 ? 10.448 -2.417 7.917 1.00 83.50 71 PRO A CA 1
ATOM 595 C C . PRO A 1 71 ? 11.709 -2.776 8.711 1.00 83.50 71 PRO A C 1
ATOM 597 O O . PRO A 1 71 ? 12.084 -2.085 9.652 1.00 83.50 71 PRO A O 1
ATOM 600 N N . LYS A 1 72 ? 12.383 -3.869 8.332 1.00 81.69 72 LYS A N 1
ATOM 601 C CA . LYS A 1 72 ? 13.618 -4.292 9.010 1.00 81.69 72 LYS A CA 1
ATOM 602 C C . LYS A 1 72 ? 14.678 -3.191 8.868 1.00 81.69 72 LYS A C 1
ATOM 604 O O . LYS A 1 72 ? 14.937 -2.764 7.749 1.00 81.69 72 LYS A O 1
ATOM 609 N N . GLY A 1 73 ? 15.278 -2.781 9.986 1.00 82.12 73 GLY A N 1
ATOM 610 C CA . GLY A 1 73 ? 16.319 -1.749 10.017 1.00 82.12 73 GLY A CA 1
ATOM 611 C C . GLY A 1 73 ? 15.806 -0.312 9.893 1.00 82.12 73 GLY A C 1
ATOM 612 O O . GLY A 1 73 ? 16.617 0.593 9.760 1.00 82.12 73 GLY A O 1
ATOM 613 N N . SER A 1 74 ? 14.487 -0.079 9.921 1.00 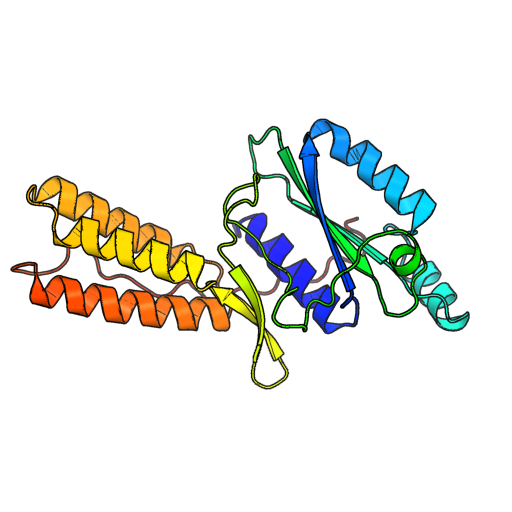85.00 74 SER A N 1
ATOM 614 C CA . SER A 1 74 ? 13.948 1.283 9.922 1.00 85.00 74 SER A CA 1
ATOM 615 C C . SER A 1 74 ? 13.740 1.812 11.339 1.00 85.00 74 SER A C 1
ATOM 617 O O . SER A 1 74 ? 13.208 1.111 12.197 1.00 85.00 74 SER A O 1
ATOM 619 N N . VAL A 1 75 ? 14.081 3.085 11.542 1.00 90.38 75 VAL A N 1
ATOM 620 C CA . VAL A 1 75 ? 13.756 3.858 12.753 1.00 90.38 75 VAL A CA 1
ATOM 621 C C . VAL A 1 75 ? 12.308 4.352 12.771 1.00 90.38 75 VAL A C 1
ATOM 623 O O . VAL A 1 75 ? 11.859 4.922 13.762 1.00 90.38 75 VAL A O 1
ATOM 626 N N . ARG A 1 76 ? 11.553 4.139 11.686 1.00 91.94 76 ARG A N 1
ATOM 627 C CA . ARG A 1 76 ? 10.152 4.543 11.562 1.00 91.94 76 ARG A CA 1
ATOM 628 C C . ARG A 1 76 ? 9.247 3.331 11.369 1.00 91.94 76 ARG A C 1
ATOM 630 O O . ARG A 1 76 ? 9.621 2.330 10.762 1.00 91.94 76 ARG A O 1
ATOM 637 N N . ALA A 1 77 ? 8.020 3.450 11.852 1.00 91.94 77 ALA A N 1
ATOM 638 C CA . ALA A 1 77 ? 6.943 2.501 11.632 1.00 91.94 77 ALA A CA 1
ATOM 639 C C . ALA A 1 77 ? 5.728 3.224 11.050 1.00 91.94 77 ALA A C 1
ATOM 641 O O . ALA A 1 77 ? 5.381 4.326 11.479 1.00 91.94 77 ALA A O 1
ATOM 642 N N . ARG A 1 78 ? 5.067 2.589 10.083 1.00 93.06 78 ARG A N 1
ATOM 643 C CA . ARG A 1 78 ? 3.797 3.053 9.518 1.00 93.06 78 ARG A CA 1
ATOM 644 C C . ARG A 1 78 ? 2.654 2.340 10.229 1.00 93.06 78 ARG A C 1
ATOM 646 O O . ARG A 1 78 ? 2.747 1.137 10.466 1.00 93.06 78 ARG A O 1
ATOM 653 N N . TRP A 1 79 ? 1.585 3.051 10.551 1.00 93.81 79 TRP A N 1
ATOM 654 C CA . TRP A 1 79 ? 0.412 2.484 11.207 1.00 93.81 79 TRP A CA 1
ATOM 655 C C . TRP A 1 79 ? -0.875 2.876 10.481 1.00 93.81 79 TRP A C 1
ATOM 657 O O . TRP A 1 79 ? -0.936 3.912 9.818 1.00 93.81 79 TRP A O 1
ATOM 667 N N . TRP A 1 80 ? -1.889 2.026 10.620 1.00 95.88 80 TRP A N 1
ATOM 668 C CA . TRP A 1 80 ? -3.249 2.237 10.137 1.00 95.88 80 TRP A CA 1
ATOM 669 C C . TRP A 1 80 ? -4.231 1.820 11.230 1.00 95.88 80 TRP A C 1
ATOM 671 O O . TRP A 1 80 ? -4.172 0.688 11.710 1.00 95.88 80 TRP A O 1
ATOM 681 N N . LEU A 1 81 ? -5.133 2.720 11.600 1.00 96.81 81 LEU A N 1
ATOM 682 C CA . LEU A 1 81 ? -6.304 2.421 12.413 1.00 96.81 81 LEU A CA 1
ATOM 683 C C . LEU A 1 81 ? -7.476 2.201 11.465 1.00 96.81 81 LEU A C 1
ATOM 685 O O . LEU A 1 81 ? -7.756 3.075 10.652 1.00 96.81 81 LEU A O 1
ATOM 689 N N . LEU A 1 82 ? -8.141 1.053 11.557 1.00 97.00 82 LEU A N 1
ATOM 690 C CA . LEU A 1 82 ? -9.321 0.723 10.764 1.00 97.00 82 LEU A CA 1
ATOM 691 C C . LEU A 1 82 ? -10.501 0.488 11.693 1.00 97.00 82 LEU A C 1
ATOM 693 O O . LEU A 1 82 ? -10.353 -0.213 12.690 1.00 97.00 82 LEU A O 1
ATOM 697 N N . ALA A 1 83 ? -11.665 1.024 11.358 1.00 95.75 83 ALA A N 1
ATOM 698 C CA . ALA A 1 83 ? -12.868 0.923 12.163 1.00 95.75 83 ALA A CA 1
ATOM 699 C C . ALA A 1 83 ? -14.094 0.557 11.320 1.00 95.75 83 ALA A C 1
ATOM 701 O O . ALA A 1 83 ? -14.169 0.832 10.117 1.00 95.75 83 ALA A O 1
ATOM 702 N N . GLU A 1 84 ? -15.047 -0.103 11.973 1.00 94.19 84 GLU A N 1
ATOM 703 C CA . GLU A 1 84 ? -16.404 -0.278 11.457 1.00 94.19 84 GLU A CA 1
ATOM 704 C C . GLU A 1 84 ? -17.157 1.058 11.472 1.00 94.19 84 GLU A C 1
ATOM 706 O O . GLU A 1 84 ? -16.765 2.004 12.161 1.00 94.19 84 GLU A O 1
ATOM 711 N N . ASN A 1 85 ? -18.247 1.126 10.707 1.00 89.94 85 ASN A N 1
ATOM 712 C CA . ASN A 1 85 ? -19.124 2.289 10.736 1.00 89.94 85 ASN A CA 1
ATOM 713 C C . ASN A 1 85 ? -19.686 2.527 12.148 1.00 89.94 85 ASN A C 1
ATOM 715 O O . ASN A 1 85 ? -20.024 1.563 12.836 1.00 89.94 85 ASN A O 1
ATOM 719 N N . GLY A 1 86 ? -19.801 3.788 12.568 1.00 86.56 86 GLY A N 1
ATOM 720 C CA . GLY A 1 86 ? -20.351 4.163 13.874 1.00 86.56 86 GLY A CA 1
ATOM 721 C C . GLY A 1 86 ? -19.424 3.885 15.063 1.00 86.56 86 GLY A C 1
ATOM 722 O O . GLY A 1 86 ? -19.849 3.967 16.212 1.00 86.56 86 GLY A O 1
ATOM 723 N N . HIS A 1 87 ? -18.157 3.534 14.829 1.00 92.25 87 HIS A N 1
ATOM 724 C CA . HIS A 1 87 ? -17.185 3.380 15.909 1.00 92.25 87 HIS A CA 1
ATOM 725 C C . HIS A 1 87 ? -16.758 4.742 16.480 1.00 92.25 87 HIS A C 1
ATOM 727 O O . HIS A 1 87 ? -16.523 5.681 15.723 1.00 92.25 87 HIS A O 1
ATOM 733 N N . ALA A 1 88 ? -16.530 4.821 17.797 1.00 90.25 88 ALA A N 1
ATOM 734 C CA . ALA A 1 88 ? -16.151 6.057 18.498 1.00 90.25 88 ALA A CA 1
ATOM 735 C C . ALA A 1 88 ? -14.909 6.764 17.916 1.00 90.25 88 ALA A C 1
ATOM 737 O O . ALA A 1 88 ? -14.809 7.986 17.961 1.00 90.25 88 ALA A O 1
ATOM 738 N N . ALA A 1 89 ? -13.983 6.012 17.310 1.00 91.44 89 ALA A N 1
ATOM 739 C CA . ALA A 1 89 ? -12.824 6.587 16.623 1.00 91.44 89 ALA A CA 1
ATOM 740 C C . ALA A 1 89 ? -13.210 7.551 15.488 1.00 91.44 89 ALA A C 1
ATOM 742 O O . ALA A 1 89 ? -12.457 8.475 15.228 1.00 91.44 89 ALA A O 1
ATOM 743 N N . GLN A 1 90 ? -14.368 7.387 14.842 1.00 90.50 90 GLN A N 1
ATOM 744 C CA . GLN A 1 90 ? -14.811 8.285 13.768 1.00 90.50 90 GLN A CA 1
ATOM 745 C C . GLN A 1 90 ? -15.165 9.693 14.262 1.00 90.50 90 GLN A C 1
ATOM 747 O O . GLN A 1 90 ? -15.116 10.632 13.478 1.00 90.50 90 GLN A O 1
ATOM 752 N N . ALA A 1 91 ? -15.529 9.840 15.540 1.00 89.31 91 ALA A N 1
ATOM 753 C CA . ALA A 1 91 ? -15.873 11.135 16.125 1.00 89.31 91 ALA A CA 1
ATOM 754 C C . ALA A 1 91 ? -14.635 11.942 16.551 1.00 89.31 91 ALA A C 1
ATOM 756 O O . ALA A 1 91 ? -14.712 13.157 16.700 1.00 89.31 91 ALA A O 1
ATOM 757 N N . VAL A 1 92 ? -13.504 11.265 16.774 1.00 92.00 92 VAL A N 1
ATOM 758 C CA . VAL A 1 92 ? -12.281 11.867 17.332 1.00 92.00 92 VAL A CA 1
ATOM 759 C C . VAL A 1 92 ? -11.153 11.908 16.304 1.00 92.00 92 VAL A C 1
ATOM 761 O O . VAL A 1 92 ? -10.415 12.885 16.225 1.00 92.00 92 VAL A O 1
ATOM 764 N N . GLU A 1 93 ? -11.002 10.848 15.514 1.00 92.50 93 GLU A N 1
ATOM 765 C CA . GLU A 1 93 ? -9.974 10.732 14.488 1.00 92.50 93 GLU A CA 1
ATOM 766 C C . GLU A 1 93 ? -10.531 11.162 13.129 1.00 92.50 93 GLU A C 1
ATOM 768 O O . GLU A 1 93 ? -11.650 10.811 12.755 1.00 92.50 93 GLU A O 1
ATOM 773 N N . GLN A 1 94 ? -9.714 11.849 12.330 1.00 91.25 94 GLN A N 1
ATOM 774 C CA . GLN A 1 94 ? -10.050 12.146 10.937 1.00 91.25 94 GLN A CA 1
ATOM 775 C C . GLN A 1 94 ? -9.944 10.862 10.105 1.00 91.25 94 GLN A C 1
ATOM 777 O O . GLN A 1 94 ? -8.878 10.514 9.587 1.00 91.25 94 GLN A O 1
ATOM 782 N N . MET A 1 95 ? -11.046 10.113 10.041 1.00 93.88 95 MET A N 1
ATOM 783 C CA . MET A 1 95 ? -11.125 8.845 9.325 1.00 93.88 95 MET A CA 1
ATOM 784 C C . MET A 1 95 ? -11.647 9.033 7.899 1.00 93.88 95 MET A C 1
ATOM 786 O O . MET A 1 95 ? -12.588 9.768 7.631 1.00 93.88 95 MET A O 1
ATOM 790 N N . SER A 1 96 ? -11.028 8.306 6.983 1.00 93.81 96 SER A N 1
ATOM 791 C CA . SER A 1 96 ? -11.317 8.251 5.557 1.00 93.81 96 SER A CA 1
ATOM 792 C C . SER A 1 96 ? -12.003 6.939 5.190 1.00 93.81 96 SER A C 1
ATOM 794 O O . SER A 1 96 ? -11.667 5.893 5.737 1.00 93.81 96 SER A O 1
ATOM 796 N N . ASP A 1 97 ? -12.921 6.945 4.228 1.00 93.75 97 ASP A N 1
ATOM 797 C CA . ASP A 1 97 ? -13.504 5.712 3.691 1.00 93.75 97 ASP A CA 1
ATOM 798 C C . ASP A 1 97 ? -12.559 5.069 2.647 1.00 93.75 97 ASP A C 1
ATOM 800 O O . ASP A 1 97 ? -12.180 5.681 1.652 1.00 93.75 97 ASP A O 1
ATOM 804 N N . ALA A 1 98 ? -12.178 3.802 2.844 1.00 93.12 98 ALA A N 1
ATOM 805 C CA . ALA A 1 98 ? -11.239 3.087 1.971 1.00 93.12 98 ALA A CA 1
ATOM 806 C C . ALA A 1 98 ? -11.774 2.768 0.557 1.00 93.12 98 ALA A C 1
ATOM 808 O O . ALA A 1 98 ? -10.996 2.392 -0.323 1.00 93.12 98 ALA A O 1
ATOM 809 N N . GLY A 1 99 ? -13.084 2.847 0.339 1.00 88.25 99 GLY A N 1
ATOM 810 C CA . GLY A 1 99 ? -13.730 2.670 -0.961 1.00 88.25 99 GLY A CA 1
ATOM 811 C C . GLY A 1 99 ? -13.876 3.953 -1.761 1.00 88.25 99 GLY A C 1
ATOM 812 O O . GLY A 1 99 ? -13.949 3.883 -2.993 1.00 88.25 99 GLY A O 1
ATOM 813 N N . ASP A 1 100 ? -13.836 5.098 -1.092 1.00 91.19 100 ASP A N 1
ATOM 814 C CA . ASP A 1 100 ? -13.952 6.395 -1.735 1.00 91.19 100 ASP A CA 1
ATOM 815 C C . ASP A 1 100 ? -12.668 6.724 -2.486 1.00 91.19 100 ASP A C 1
ATOM 817 O O . ASP A 1 100 ? -11.561 6.648 -1.961 1.00 91.19 100 ASP A O 1
ATOM 821 N N . ARG A 1 101 ? -12.804 7.069 -3.772 1.00 88.06 101 ARG A N 1
ATOM 822 C CA . ARG A 1 101 ? -11.669 7.288 -4.679 1.00 88.06 101 ARG A CA 1
ATOM 823 C C . ARG A 1 101 ? -10.602 8.270 -4.158 1.00 88.06 101 ARG A C 1
ATOM 825 O O . ARG A 1 101 ? -9.432 7.927 -4.334 1.00 88.06 101 ARG A O 1
ATOM 832 N N . PRO A 1 102 ? -10.935 9.441 -3.579 1.00 88.19 102 PRO A N 1
ATOM 833 C CA . PRO A 1 102 ? -9.915 10.390 -3.121 1.00 88.19 102 PRO A CA 1
ATOM 834 C C . PRO A 1 102 ? -9.184 9.931 -1.852 1.00 88.19 102 PRO A C 1
ATOM 836 O O . PRO A 1 102 ? -8.059 10.353 -1.609 1.00 88.19 102 PRO A O 1
ATOM 839 N N . THR A 1 103 ? -9.793 9.047 -1.068 1.00 90.44 103 THR A N 1
ATOM 840 C CA . THR A 1 103 ? -9.396 8.720 0.309 1.00 90.44 103 THR A CA 1
ATOM 841 C C . THR A 1 103 ? -9.073 7.235 0.492 1.00 90.44 103 THR A C 1
ATOM 843 O O . THR A 1 103 ? -8.985 6.719 1.611 1.00 90.44 103 THR A O 1
ATOM 846 N N . ARG A 1 104 ? -8.845 6.528 -0.621 1.00 92.69 104 ARG A N 1
ATOM 847 C CA . ARG A 1 104 ? -8.497 5.106 -0.625 1.00 92.69 104 ARG A CA 1
ATOM 848 C C . ARG A 1 104 ? -7.301 4.820 0.252 1.00 92.69 104 ARG A C 1
ATOM 850 O O . ARG A 1 104 ? -6.330 5.574 0.305 1.00 92.69 104 ARG A O 1
ATOM 857 N N . LEU A 1 105 ? -7.327 3.634 0.841 1.00 94.19 105 LEU A N 1
ATOM 858 C CA . LEU A 1 105 ? -6.198 3.140 1.597 1.00 94.19 105 LEU A CA 1
ATOM 859 C C . LEU A 1 105 ? -4.991 2.959 0.671 1.00 94.19 105 LEU A C 1
ATOM 861 O O . LEU A 1 105 ? -5.051 2.230 -0.323 1.00 94.19 105 LEU A O 1
ATOM 865 N N . THR A 1 106 ? -3.883 3.609 1.018 1.00 93.44 106 THR A N 1
ATOM 866 C CA . THR A 1 106 ? -2.632 3.547 0.261 1.00 93.44 106 THR A CA 1
ATOM 867 C C . THR A 1 106 ? -1.472 2.992 1.082 1.00 93.44 106 THR A C 1
ATOM 869 O O . THR A 1 106 ? -1.451 3.044 2.315 1.00 93.44 106 THR A O 1
ATOM 872 N N . ILE A 1 107 ? -0.484 2.437 0.379 1.00 91.62 107 ILE A N 1
ATOM 873 C CA . ILE A 1 107 ? 0.777 1.980 0.962 1.00 91.62 107 ILE A CA 1
ATOM 874 C C . ILE A 1 107 ? 1.943 2.284 0.017 1.00 91.62 107 ILE A C 1
ATOM 876 O O . ILE A 1 107 ? 1.911 1.983 -1.180 1.00 91.62 107 ILE A O 1
ATOM 880 N N . ALA A 1 108 ? 2.995 2.885 0.565 1.00 86.56 108 ALA A N 1
ATOM 881 C CA . ALA A 1 108 ? 4.259 3.115 -0.123 1.00 86.56 108 ALA A CA 1
ATOM 882 C C . ALA A 1 108 ? 5.220 1.935 0.093 1.00 86.56 108 ALA A C 1
ATOM 884 O O . ALA A 1 108 ? 5.089 1.153 1.037 1.00 86.56 108 ALA A O 1
ATOM 885 N N . SER A 1 109 ? 6.213 1.778 -0.783 1.00 75.88 109 SER A N 1
ATOM 886 C CA . SER A 1 109 ? 7.302 0.826 -0.540 1.00 75.88 109 SER A CA 1
ATOM 887 C C . SER A 1 109 ? 8.294 1.313 0.511 1.00 75.88 109 SER A C 1
ATOM 889 O O . SER A 1 109 ? 8.973 0.465 1.087 1.00 75.88 109 SER A O 1
ATOM 891 N N . GLY A 1 110 ? 8.350 2.625 0.756 1.00 71.38 110 GLY A N 1
ATOM 892 C CA . GLY A 1 110 ? 9.079 3.258 1.856 1.00 71.38 110 GLY A CA 1
ATOM 893 C C . GLY A 1 110 ? 8.175 3.592 3.046 1.00 71.38 110 GLY A C 1
ATOM 894 O O . GLY A 1 110 ? 6.951 3.508 2.959 1.00 71.38 110 GLY A O 1
ATOM 895 N N . VAL A 1 111 ? 8.793 3.965 4.164 1.00 61.56 111 VAL A N 1
ATOM 896 C CA . VAL A 1 111 ? 8.116 4.198 5.457 1.00 61.56 111 VAL A CA 1
ATOM 897 C C . VAL A 1 111 ? 7.631 5.636 5.612 1.00 61.56 111 VAL A C 1
ATOM 899 O O . VAL A 1 111 ? 6.664 5.893 6.331 1.00 61.56 111 VAL A O 1
ATOM 902 N N . ASP A 1 112 ? 8.270 6.555 4.892 1.00 64.69 112 ASP A N 1
ATOM 903 C CA . ASP A 1 112 ? 7.956 7.983 4.924 1.00 64.69 112 ASP A CA 1
ATOM 904 C C . ASP A 1 112 ? 6.639 8.295 4.204 1.00 64.69 112 ASP A C 1
ATOM 906 O O . ASP A 1 112 ? 5.993 9.294 4.492 1.00 64.69 112 ASP A O 1
ATOM 910 N N . GLY A 1 113 ? 6.162 7.379 3.350 1.00 61.47 113 GLY A N 1
ATOM 911 C CA . GLY A 1 113 ? 4.789 7.401 2.842 1.00 61.47 113 GLY A CA 1
ATOM 912 C C . GLY A 1 113 ? 4.461 8.551 1.887 1.00 61.47 113 GLY A C 1
ATOM 913 O O . GLY A 1 113 ? 3.312 8.639 1.470 1.00 61.47 113 GLY A O 1
ATOM 914 N N . THR A 1 114 ? 5.438 9.385 1.520 1.00 69.69 114 THR A N 1
ATOM 915 C CA . THR A 1 114 ? 5.249 10.588 0.693 1.00 69.69 114 THR A CA 1
ATOM 916 C C . THR A 1 114 ? 4.645 10.273 -0.672 1.00 69.69 114 THR A C 1
ATOM 918 O O . THR A 1 114 ? 3.869 11.050 -1.211 1.00 69.69 114 THR A O 1
ATOM 921 N N . GLU A 1 115 ? 4.968 9.102 -1.225 1.00 83.94 115 GLU A N 1
ATOM 922 C CA . GLU A 1 115 ? 4.539 8.703 -2.560 1.00 83.94 115 GLU A CA 1
ATOM 923 C C . GLU A 1 115 ? 4.013 7.257 -2.538 1.00 83.94 115 GLU A C 1
ATOM 925 O O . GLU A 1 115 ? 4.805 6.304 -2.462 1.00 83.94 115 GLU A O 1
ATOM 930 N N . PRO A 1 116 ? 2.681 7.056 -2.562 1.00 89.12 116 PRO A N 1
ATOM 931 C CA . PRO A 1 116 ? 2.093 5.732 -2.433 1.00 89.12 116 PRO A CA 1
ATOM 932 C C . PRO A 1 116 ? 2.331 4.913 -3.699 1.00 89.12 116 PRO A C 1
ATOM 934 O O . PRO A 1 116 ? 2.073 5.370 -4.812 1.00 89.12 116 PRO A O 1
ATOM 937 N N . ASP A 1 117 ? 2.771 3.666 -3.534 1.00 92.38 117 ASP A N 1
ATOM 938 C 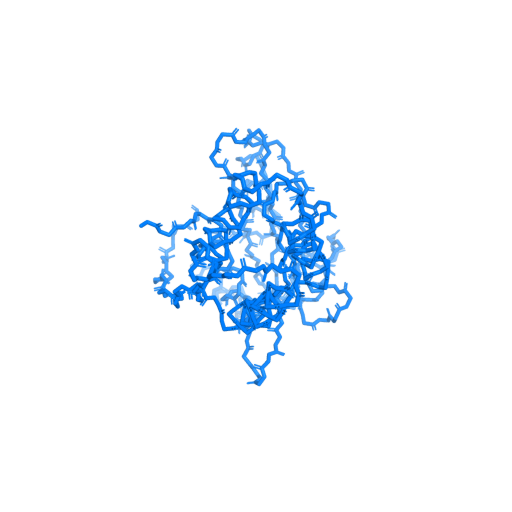CA . ASP A 1 117 ? 2.988 2.760 -4.664 1.00 92.38 117 ASP A CA 1
ATOM 939 C C . ASP A 1 117 ? 1.734 1.950 -4.999 1.00 92.38 117 ASP A C 1
ATOM 941 O O . ASP A 1 117 ? 1.516 1.565 -6.150 1.00 92.38 117 ASP A O 1
ATOM 945 N N . TYR A 1 118 ? 0.916 1.672 -3.983 1.00 95.19 118 TYR A N 1
ATOM 946 C CA . TYR A 1 118 ? -0.269 0.841 -4.106 1.00 95.19 118 TYR A CA 1
ATOM 947 C C . TYR A 1 118 ? -1.470 1.505 -3.446 1.00 95.19 118 TYR A C 1
ATOM 949 O O . TYR A 1 118 ? -1.352 2.114 -2.383 1.00 95.19 118 TYR A O 1
ATOM 957 N N . GLU A 1 119 ? -2.630 1.330 -4.063 1.00 95.56 119 GLU A N 1
ATOM 958 C CA . GLU A 1 119 ? -3.929 1.729 -3.526 1.00 95.56 119 GLU A CA 1
ATOM 959 C C . GLU A 1 119 ? -4.859 0.514 -3.489 1.00 95.56 119 GLU A C 1
ATOM 961 O O . GLU A 1 119 ? -4.796 -0.373 -4.354 1.00 95.56 119 GLU A O 1
ATOM 966 N N . LEU A 1 120 ? -5.698 0.456 -2.461 1.00 96.81 120 LEU A N 1
ATOM 967 C CA . LEU A 1 120 ? -6.717 -0.567 -2.313 1.00 96.81 120 LEU A CA 1
ATOM 968 C C . LEU A 1 120 ? -7.959 -0.156 -3.106 1.00 96.81 120 LEU A C 1
ATOM 970 O O . LEU A 1 120 ? -8.481 0.940 -2.938 1.00 96.81 120 LEU A O 1
ATOM 974 N N . VAL A 1 121 ? -8.438 -1.042 -3.975 1.00 95.50 121 VAL A N 1
ATOM 975 C CA . VAL A 1 121 ? -9.598 -0.782 -4.832 1.00 95.50 121 VAL A CA 1
ATOM 976 C C . VAL A 1 121 ? -10.571 -1.939 -4.830 1.00 95.50 121 VAL A C 1
ATOM 978 O O . VAL A 1 121 ? -10.194 -3.090 -4.603 1.00 95.50 121 VAL A O 1
ATOM 981 N N . ARG A 1 122 ? -11.825 -1.637 -5.156 1.00 92.75 122 ARG A N 1
ATOM 982 C CA . ARG A 1 122 ? -12.851 -2.635 -5.431 1.00 92.75 122 ARG A CA 1
ATOM 983 C C . ARG A 1 122 ? -12.992 -2.803 -6.944 1.00 92.75 122 ARG A C 1
ATOM 985 O O . ARG A 1 122 ? -13.331 -1.850 -7.636 1.00 92.75 122 ARG A O 1
ATOM 992 N N . VAL A 1 123 ? -12.687 -3.997 -7.448 1.00 88.81 123 VAL A N 1
ATOM 993 C CA . VAL A 1 123 ? -12.781 -4.378 -8.869 1.00 88.81 123 VAL A CA 1
ATOM 994 C C . VAL A 1 123 ? -13.658 -5.620 -8.953 1.00 88.81 123 VAL A C 1
ATOM 996 O O . VAL A 1 123 ? -13.394 -6.595 -8.248 1.00 88.81 123 VAL A O 1
ATOM 999 N N . ASP A 1 124 ? -14.710 -5.583 -9.771 1.00 88.00 124 ASP A N 1
ATOM 1000 C CA . ASP A 1 124 ? -15.701 -6.666 -9.903 1.00 88.00 124 ASP A CA 1
ATOM 1001 C C . ASP A 1 124 ? -16.268 -7.104 -8.537 1.00 88.00 124 ASP A C 1
ATOM 1003 O O . ASP A 1 124 ? -16.297 -8.283 -8.183 1.00 88.00 124 ASP A O 1
ATOM 1007 N N . GLY A 1 125 ? -16.585 -6.131 -7.676 1.00 87.56 125 GLY A N 1
ATOM 1008 C CA . GLY A 1 125 ? -17.068 -6.381 -6.315 1.00 87.56 125 GLY A CA 1
ATOM 1009 C C . GLY A 1 125 ? -16.014 -6.894 -5.320 1.00 87.56 125 GLY A C 1
ATOM 1010 O O . GLY A 1 125 ? -16.307 -6.949 -4.124 1.00 87.56 125 GLY A O 1
ATOM 1011 N N . ARG A 1 126 ? -14.781 -7.198 -5.754 1.00 90.94 126 ARG A N 1
ATOM 1012 C CA . ARG A 1 126 ? -13.702 -7.759 -4.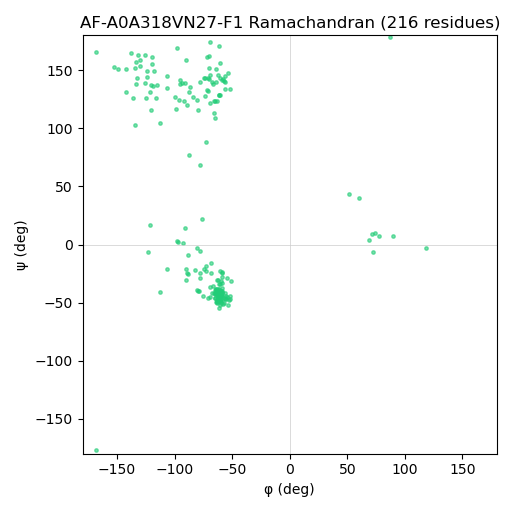921 1.00 90.94 126 ARG A CA 1
ATOM 1013 C C . ARG A 1 126 ? -12.622 -6.725 -4.606 1.00 90.94 126 ARG A C 1
ATOM 1015 O O . ARG A 1 126 ? -12.125 -6.031 -5.488 1.00 90.94 126 ARG A O 1
ATOM 1022 N N . TRP A 1 127 ? -12.198 -6.671 -3.346 1.00 95.12 127 TRP A N 1
ATOM 1023 C CA . TRP A 1 127 ? -11.065 -5.842 -2.935 1.00 95.12 127 TRP A CA 1
ATOM 1024 C C . TRP A 1 127 ? -9.740 -6.413 -3.445 1.00 95.12 127 TRP A C 1
ATOM 1026 O O . TRP A 1 127 ? -9.462 -7.603 -3.283 1.00 95.12 127 TRP A O 1
ATOM 1036 N N . THR A 1 128 ? -8.908 -5.563 -4.039 1.00 95.88 128 THR A N 1
ATOM 1037 C CA . THR A 1 128 ? -7.542 -5.885 -4.460 1.00 95.88 128 THR A CA 1
ATOM 1038 C C . THR A 1 128 ? -6.664 -4.647 -4.386 1.00 95.88 128 THR A C 1
ATOM 1040 O O . THR A 1 128 ? -7.111 -3.529 -4.618 1.00 95.88 128 THR A O 1
ATOM 1043 N N . TRP A 1 129 ? -5.376 -4.853 -4.142 1.00 96.50 129 TRP A N 1
ATOM 1044 C CA . TRP A 1 129 ? -4.374 -3.819 -4.363 1.00 96.50 129 TRP A CA 1
ATOM 1045 C C . TRP A 1 129 ? -4.102 -3.637 -5.852 1.00 96.50 129 TRP A C 1
ATOM 1047 O O . TRP A 1 129 ? -4.058 -4.630 -6.590 1.00 96.50 129 TRP A O 1
ATOM 1057 N N . ARG A 1 130 ? -3.876 -2.393 -6.271 1.00 95.75 130 ARG A N 1
ATOM 1058 C CA . ARG A 1 130 ? -3.360 -2.021 -7.596 1.00 95.75 130 ARG A CA 1
ATOM 1059 C C . ARG A 1 130 ? -2.220 -1.015 -7.465 1.00 95.75 130 ARG A C 1
ATOM 1061 O O . ARG A 1 130 ? -2.070 -0.402 -6.413 1.00 95.75 130 ARG A O 1
ATOM 1068 N N . LEU A 1 131 ? -1.429 -0.855 -8.525 1.00 95.50 131 LEU A N 1
ATOM 1069 C CA . LEU A 1 131 ? -0.452 0.233 -8.610 1.00 95.50 131 LEU A CA 1
ATOM 1070 C C . LEU A 1 131 ? -1.179 1.579 -8.703 1.00 95.50 131 LEU A C 1
ATOM 1072 O O . LEU A 1 131 ? -2.175 1.691 -9.420 1.00 95.50 131 LEU A O 1
ATOM 1076 N N . THR A 1 132 ? -0.666 2.588 -8.009 1.00 95.25 132 THR A N 1
ATOM 1077 C CA . THR A 1 132 ? -1.140 3.971 -8.154 1.00 95.25 132 THR A CA 1
ATOM 1078 C C . THR A 1 132 ? -0.682 4.548 -9.496 1.00 95.25 132 THR A C 1
ATOM 1080 O O . THR A 1 132 ? 0.285 4.075 -10.102 1.00 95.25 132 THR A O 1
ATOM 1083 N N . GLN A 1 133 ? -1.333 5.621 -9.956 1.00 92.81 133 GLN A N 1
ATOM 1084 C CA . GLN A 1 133 ? -0.866 6.358 -11.142 1.00 92.81 133 GLN A CA 1
ATOM 1085 C C . GLN A 1 133 ? 0.551 6.899 -10.951 1.00 92.81 133 GLN A C 1
ATOM 1087 O O . GLN A 1 133 ? 1.376 6.832 -11.860 1.00 92.81 133 GLN A O 1
ATOM 1092 N N . PHE A 1 134 ? 0.852 7.348 -9.735 1.00 92.75 134 PHE A N 1
ATOM 1093 C CA . PHE A 1 134 ? 2.184 7.771 -9.348 1.00 92.75 134 PHE A CA 1
ATOM 1094 C C . PHE A 1 134 ? 3.223 6.647 -9.558 1.00 92.75 134 PHE A C 1
ATOM 1096 O O . PHE A 1 134 ? 4.229 6.840 -10.247 1.00 92.75 134 PHE A O 1
ATOM 1103 N N . ALA A 1 135 ? 2.950 5.435 -9.057 1.00 94.38 135 ALA A N 1
ATOM 1104 C CA . ALA A 1 135 ? 3.834 4.284 -9.238 1.00 94.38 135 ALA A CA 1
ATOM 1105 C C . ALA A 1 135 ? 4.022 3.934 -10.716 1.00 94.38 135 ALA A C 1
ATOM 1107 O O . ALA A 1 135 ? 5.142 3.674 -11.158 1.00 94.38 135 ALA A O 1
ATOM 1108 N N . ILE A 1 136 ? 2.937 3.950 -11.495 1.00 95.06 136 ILE A N 1
ATOM 1109 C CA . ILE A 1 136 ? 2.973 3.694 -12.938 1.00 95.06 136 ILE A CA 1
ATOM 1110 C C . ILE A 1 136 ? 3.877 4.716 -13.639 1.00 95.06 136 ILE A C 1
ATOM 1112 O O . ILE A 1 136 ? 4.736 4.323 -14.428 1.00 95.06 136 ILE A O 1
ATOM 1116 N N . SER A 1 137 ? 3.748 6.008 -13.334 1.00 94.56 137 SER A N 1
ATOM 1117 C CA . SER A 1 137 ? 4.614 7.062 -13.880 1.00 94.56 137 SER A CA 1
ATOM 1118 C C . SER A 1 137 ? 6.083 6.856 -13.512 1.00 94.56 137 SER A C 1
ATOM 1120 O O . SER A 1 137 ? 6.954 6.941 -14.383 1.00 94.56 137 SER A O 1
ATOM 1122 N N . ARG A 1 138 ? 6.371 6.471 -12.264 1.00 94.25 138 ARG A N 1
ATOM 1123 C CA . ARG A 1 138 ? 7.731 6.122 -11.828 1.00 94.25 138 ARG A CA 1
ATOM 1124 C C . ARG A 1 138 ? 8.299 4.939 -12.622 1.00 94.25 138 ARG A C 1
ATOM 1126 O O . ARG A 1 138 ? 9.453 4.987 -13.045 1.00 94.25 138 ARG A O 1
ATOM 1133 N N . TRP A 1 139 ? 7.501 3.902 -12.885 1.00 95.50 139 TRP A N 1
ATOM 1134 C CA . TRP A 1 139 ? 7.911 2.778 -13.737 1.00 95.50 139 TRP A CA 1
ATOM 1135 C C . TRP A 1 139 ? 8.191 3.198 -15.175 1.00 95.50 139 TRP A C 1
ATOM 1137 O O . TRP A 1 139 ? 9.185 2.763 -15.752 1.00 95.50 139 TRP A O 1
ATOM 1147 N N . ARG A 1 140 ? 7.355 4.071 -15.741 1.00 95.81 140 ARG A N 1
ATOM 1148 C CA . ARG A 1 140 ? 7.558 4.613 -17.091 1.00 95.81 140 ARG A CA 1
ATOM 1149 C C . ARG A 1 140 ? 8.879 5.370 -17.194 1.00 95.81 140 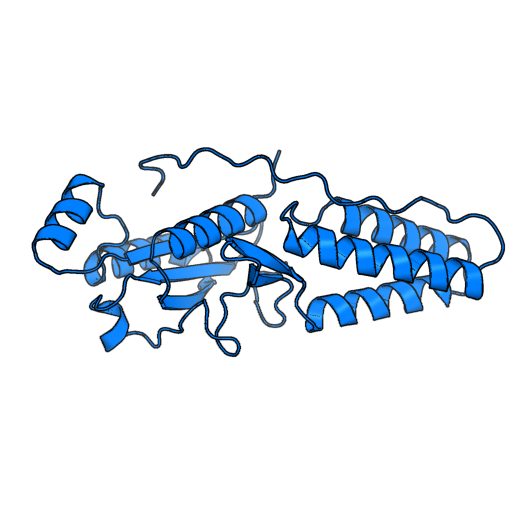ARG A C 1
ATOM 1151 O O . ARG A 1 140 ? 9.609 5.161 -18.157 1.00 95.81 140 ARG A O 1
ATOM 1158 N N . ARG A 1 141 ? 9.212 6.185 -16.187 1.00 95.44 141 ARG A N 1
ATOM 1159 C CA . ARG A 1 141 ? 10.498 6.893 -16.118 1.00 95.44 141 ARG A CA 1
ATOM 1160 C C . ARG A 1 141 ? 11.676 5.918 -16.075 1.00 95.44 141 ARG A C 1
ATOM 1162 O O . ARG A 1 141 ? 12.576 6.055 -16.889 1.00 95.44 141 ARG A O 1
ATOM 1169 N N . ARG A 1 142 ? 11.620 4.897 -15.210 1.00 95.06 142 ARG A N 1
ATOM 1170 C CA . ARG A 1 142 ? 12.673 3.865 -15.102 1.00 95.06 142 ARG A CA 1
ATOM 1171 C C . ARG A 1 142 ? 12.888 3.095 -16.406 1.00 95.06 142 ARG A C 1
ATOM 1173 O O . ARG A 1 142 ? 14.021 2.794 -16.755 1.00 95.06 142 ARG A O 1
ATOM 1180 N N . ILE A 1 143 ? 11.808 2.760 -17.116 1.00 96.12 143 ILE A N 1
ATOM 1181 C CA . ILE A 1 143 ? 11.901 2.101 -18.426 1.00 96.12 143 ILE A CA 1
ATOM 1182 C C . ILE A 1 143 ? 12.591 3.025 -19.425 1.00 96.12 143 ILE A C 1
ATOM 1184 O O . ILE A 1 143 ? 13.520 2.586 -20.092 1.00 96.12 143 ILE A O 1
ATOM 1188 N N . ARG A 1 144 ? 12.145 4.287 -19.516 1.00 96.00 144 ARG A N 1
ATOM 1189 C CA . ARG A 1 144 ? 12.720 5.273 -20.436 1.00 96.00 144 ARG A CA 1
ATOM 1190 C C . ARG A 1 144 ? 14.213 5.452 -20.174 1.00 96.00 144 ARG A C 1
ATOM 1192 O O . ARG A 1 144 ? 14.990 5.282 -21.097 1.00 96.00 144 ARG A O 1
ATOM 1199 N N . GLU A 1 145 ? 14.586 5.698 -18.922 1.00 95.38 145 GLU A N 1
ATOM 1200 C CA . GLU A 1 145 ? 15.977 5.831 -18.483 1.00 95.38 145 GLU A CA 1
ATOM 1201 C C . GLU A 1 145 ? 16.826 4.626 -18.905 1.00 95.38 145 GLU A C 1
ATOM 1203 O O . GLU A 1 145 ? 17.875 4.800 -19.518 1.00 95.38 145 GLU A O 1
ATOM 1208 N N . ALA A 1 146 ? 16.335 3.404 -18.667 1.00 95.25 146 ALA A N 1
ATOM 1209 C CA . ALA A 1 146 ? 17.046 2.194 -19.059 1.00 95.25 146 ALA A CA 1
ATOM 1210 C C . ALA A 1 146 ? 17.242 2.089 -20.581 1.00 95.25 146 ALA A C 1
ATOM 1212 O O . ALA A 1 146 ? 18.329 1.737 -21.021 1.00 95.25 146 ALA A O 1
ATOM 1213 N N . VAL A 1 147 ? 16.221 2.375 -21.398 1.00 95.19 147 VAL A N 1
ATOM 1214 C CA . VAL A 1 147 ? 16.329 2.207 -22.862 1.00 95.19 147 VAL A CA 1
ATOM 1215 C C . VAL A 1 147 ? 17.096 3.336 -23.555 1.00 95.19 147 VAL A C 1
ATOM 1217 O O . VAL A 1 147 ? 17.634 3.108 -24.635 1.00 95.19 147 VAL A O 1
ATOM 1220 N N . THR A 1 148 ? 17.155 4.530 -22.956 1.00 94.81 148 THR A N 1
ATOM 1221 C CA . THR A 1 148 ? 17.913 5.677 -23.485 1.00 94.81 148 THR A CA 1
ATOM 1222 C C . THR A 1 148 ? 19.367 5.713 -23.021 1.00 94.81 148 THR A C 1
ATOM 1224 O O . THR A 1 148 ? 20.134 6.538 -23.511 1.00 94.81 148 THR A O 1
ATOM 1227 N N . GLU A 1 149 ? 19.747 4.856 -22.071 1.00 96.38 149 GLU A N 1
ATOM 1228 C CA . GLU A 1 149 ? 21.123 4.761 -21.589 1.00 96.38 149 GLU A CA 1
ATOM 1229 C C . GLU A 1 149 ? 22.070 4.352 -22.731 1.00 96.38 149 GLU A C 1
ATOM 1231 O O . GLU A 1 149 ? 21.819 3.388 -23.467 1.00 96.38 149 GLU A O 1
ATOM 1236 N N . LYS A 1 150 ? 23.147 5.129 -22.889 1.00 93.12 150 LYS A N 1
ATOM 1237 C CA . LYS A 1 150 ? 24.117 4.994 -23.984 1.00 93.12 150 LYS A CA 1
ATOM 1238 C C . LYS A 1 150 ? 25.110 3.877 -23.693 1.00 93.12 150 LYS A C 1
ATOM 1240 O O . LYS A 1 150 ? 25.460 3.114 -24.595 1.00 93.12 150 LYS A O 1
ATOM 1245 N N . ASP A 1 151 ? 25.529 3.773 -22.435 1.00 94.81 151 ASP A N 1
ATOM 1246 C CA . ASP A 1 151 ? 26.406 2.707 -21.968 1.00 94.81 151 ASP A CA 1
ATOM 1247 C C . ASP A 1 151 ? 25.650 1.367 -21.977 1.00 94.81 151 ASP A C 1
ATOM 1249 O O . ASP A 1 151 ? 24.602 1.196 -21.344 1.00 94.81 151 ASP A O 1
ATOM 1253 N N . ARG A 1 152 ? 26.188 0.394 -22.721 1.00 91.75 152 ARG A N 1
ATOM 1254 C CA . ARG A 1 152 ? 25.563 -0.921 -22.901 1.00 91.75 152 ARG A CA 1
ATOM 1255 C C . ARG A 1 152 ? 25.494 -1.714 -21.598 1.00 91.75 152 ARG A C 1
ATOM 1257 O O . ARG A 1 152 ? 24.474 -2.372 -21.367 1.00 91.75 152 ARG A O 1
ATOM 1264 N N . ASP A 1 153 ? 26.524 -1.642 -20.765 1.00 94.19 153 ASP A N 1
ATOM 1265 C CA . ASP A 1 153 ? 26.617 -2.409 -19.525 1.00 94.19 153 ASP A CA 1
ATOM 1266 C C . ASP A 1 153 ? 25.704 -1.813 -18.465 1.00 94.19 153 ASP A C 1
ATOM 1268 O O . ASP A 1 153 ? 24.900 -2.528 -17.850 1.00 94.19 153 ASP A O 1
ATOM 1272 N N . LYS A 1 154 ? 25.718 -0.484 -18.338 1.00 95.94 154 LYS A N 1
ATOM 1273 C CA . LYS A 1 154 ? 24.806 0.233 -17.443 1.00 95.94 154 LYS A CA 1
ATOM 1274 C C . LYS A 1 154 ? 23.347 0.042 -17.851 1.00 95.94 154 LYS A C 1
ATOM 1276 O O . LYS A 1 154 ? 22.503 -0.270 -17.006 1.00 95.94 154 LYS A O 1
ATOM 1281 N N . ARG A 1 155 ? 23.033 0.112 -19.148 1.00 96.00 155 ARG A N 1
ATOM 1282 C CA . ARG A 1 155 ? 21.703 -0.234 -19.673 1.00 96.00 155 ARG A CA 1
ATOM 1283 C C . ARG A 1 155 ? 21.297 -1.649 -19.277 1.00 96.00 155 ARG A C 1
ATOM 1285 O O . ARG A 1 155 ? 20.174 -1.870 -18.815 1.00 96.00 155 ARG A O 1
ATOM 1292 N N . ALA A 1 156 ? 22.197 -2.617 -19.449 1.00 94.38 156 ALA A N 1
ATOM 1293 C CA . ALA A 1 156 ? 21.908 -3.999 -19.101 1.00 94.38 156 ALA A CA 1
ATOM 1294 C C . ALA A 1 156 ? 21.663 -4.173 -17.596 1.00 94.38 156 ALA A C 1
ATOM 1296 O O . ALA A 1 156 ? 20.758 -4.910 -17.196 1.00 94.38 156 ALA A O 1
ATOM 1297 N N . GLN A 1 157 ? 22.412 -3.459 -16.757 1.00 96.38 157 GLN A N 1
ATOM 1298 C CA . GLN A 1 157 ? 22.212 -3.423 -15.313 1.00 96.38 157 GLN A CA 1
ATOM 1299 C C . GLN A 1 157 ? 20.844 -2.831 -14.939 1.00 96.38 157 GLN A C 1
ATOM 1301 O O . GLN A 1 157 ? 20.095 -3.473 -14.198 1.00 96.38 157 GLN A O 1
ATOM 1306 N N . LEU A 1 158 ? 20.475 -1.666 -15.481 1.00 96.50 158 LEU A N 1
ATOM 1307 C CA . LEU A 1 158 ? 19.172 -1.027 -15.244 1.00 96.50 158 LEU A CA 1
ATOM 1308 C C . LEU A 1 158 ? 18.013 -1.938 -15.667 1.00 96.50 158 LEU A C 1
ATOM 1310 O O . LEU A 1 158 ? 17.028 -2.095 -14.938 1.00 96.50 158 LEU A O 1
ATOM 1314 N N . TRP A 1 159 ? 18.152 -2.616 -16.808 1.00 96.44 159 TRP A N 1
ATOM 1315 C CA . TRP A 1 159 ? 17.160 -3.576 -17.282 1.00 96.44 159 TRP A CA 1
ATOM 1316 C C . TRP A 1 159 ? 17.030 -4.794 -16.355 1.00 96.44 159 TRP A C 1
ATOM 1318 O O . TRP A 1 159 ? 15.919 -5.203 -16.004 1.00 96.44 159 TRP A O 1
ATOM 1328 N N . ARG A 1 160 ? 18.150 -5.347 -15.872 1.00 96.06 160 ARG A N 1
ATOM 1329 C CA . ARG A 1 160 ? 18.141 -6.429 -14.871 1.00 96.06 160 ARG A CA 1
ATOM 1330 C C . ARG A 1 160 ? 17.497 -5.982 -13.559 1.00 96.06 160 ARG A C 1
ATOM 1332 O O . ARG A 1 160 ? 16.682 -6.722 -13.003 1.00 96.06 160 ARG A O 1
ATOM 1339 N N . GLN A 1 161 ? 17.779 -4.765 -13.096 1.00 95.81 161 GLN A N 1
ATOM 1340 C CA . GLN A 1 161 ? 17.135 -4.183 -11.915 1.00 95.81 161 GLN A CA 1
ATOM 1341 C C . GLN A 1 161 ? 15.623 -4.012 -12.112 1.00 95.81 161 GLN A C 1
ATOM 1343 O O . GLN A 1 161 ? 14.850 -4.272 -11.185 1.00 95.81 161 GLN A O 1
ATOM 1348 N N . PHE A 1 162 ? 15.182 -3.622 -13.311 1.00 96.06 162 PHE A N 1
ATOM 1349 C CA . PHE A 1 162 ? 13.770 -3.583 -13.690 1.00 96.06 162 PHE A CA 1
ATOM 1350 C C . PHE A 1 162 ? 13.134 -4.982 -13.623 1.00 96.06 162 PHE A C 1
ATOM 1352 O O . PHE A 1 162 ? 12.169 -5.163 -12.874 1.00 96.06 162 PHE A O 1
ATOM 1359 N N . CYS A 1 163 ? 13.706 -5.983 -14.312 1.00 95.81 163 CYS A N 1
ATOM 1360 C CA . CYS A 1 163 ? 13.243 -7.380 -14.281 1.00 95.81 163 CYS A CA 1
ATOM 1361 C C . CYS A 1 163 ? 13.114 -7.898 -12.837 1.00 95.81 163 CYS A C 1
ATOM 1363 O O . CYS A 1 163 ? 12.097 -8.489 -12.461 1.00 95.81 163 CYS A O 1
ATOM 1365 N N . TRP A 1 164 ? 14.139 -7.656 -12.015 1.00 94.81 164 TRP A N 1
ATOM 1366 C CA . TRP A 1 164 ? 14.187 -8.091 -10.621 1.00 94.81 164 TRP A CA 1
ATOM 1367 C C . TRP A 1 164 ? 13.107 -7.417 -9.771 1.00 94.81 164 TRP A C 1
ATOM 1369 O O . TRP A 1 164 ? 12.397 -8.085 -9.016 1.00 94.81 164 TRP A O 1
ATOM 1379 N N . SER A 1 165 ? 12.947 -6.101 -9.921 1.00 93.19 165 SER A N 1
ATOM 1380 C CA . SER A 1 165 ? 12.002 -5.308 -9.132 1.00 93.19 165 SER A CA 1
ATOM 1381 C C . SER A 1 165 ? 10.548 -5.666 -9.468 1.00 93.19 165 SER A C 1
ATOM 1383 O O . SER A 1 165 ? 9.733 -5.822 -8.559 1.00 93.19 165 SER A O 1
ATOM 1385 N N . ILE A 1 166 ? 10.229 -5.865 -10.754 1.00 94.25 166 ILE A N 1
ATOM 1386 C CA . ILE A 1 166 ? 8.899 -6.294 -11.218 1.00 94.25 166 ILE A CA 1
ATOM 1387 C C . ILE A 1 166 ? 8.539 -7.659 -10.628 1.00 94.25 166 ILE A C 1
ATOM 1389 O O . ILE A 1 166 ? 7.484 -7.806 -10.016 1.00 94.25 166 ILE A O 1
ATOM 1393 N N . ARG A 1 167 ? 9.443 -8.644 -10.711 1.00 93.19 167 ARG A N 1
ATOM 1394 C CA . ARG A 1 167 ? 9.208 -10.001 -10.186 1.00 93.19 167 ARG A CA 1
ATOM 1395 C C . ARG A 1 167 ? 8.899 -10.025 -8.680 1.00 93.19 167 ARG A C 1
ATOM 1397 O O . ARG A 1 167 ? 8.273 -10.971 -8.199 1.00 93.19 167 ARG A O 1
ATOM 1404 N N . ARG A 1 168 ? 9.342 -9.010 -7.930 1.00 91.00 168 ARG A N 1
ATOM 1405 C CA . ARG A 1 168 ? 9.181 -8.898 -6.469 1.00 91.00 168 ARG A CA 1
ATOM 1406 C C . ARG A 1 168 ? 7.991 -8.051 -6.027 1.00 91.00 168 ARG A C 1
ATOM 1408 O O . ARG A 1 168 ? 7.801 -7.884 -4.819 1.00 91.00 168 ARG A O 1
ATOM 1415 N N . MET A 1 169 ? 7.193 -7.525 -6.954 1.00 92.62 169 MET A N 1
ATOM 1416 C CA . MET A 1 169 ? 5.962 -6.841 -6.569 1.00 92.62 169 MET A CA 1
ATOM 1417 C C . MET A 1 169 ? 5.007 -7.787 -5.817 1.00 92.62 169 MET A C 1
ATOM 1419 O O . MET A 1 169 ? 5.057 -9.009 -5.988 1.00 92.62 169 MET A O 1
ATOM 1423 N N . PRO A 1 170 ? 4.101 -7.239 -4.995 1.00 92.62 170 PRO A N 1
ATOM 1424 C CA . PRO A 1 170 ? 3.033 -8.012 -4.380 1.00 92.62 170 PRO A CA 1
ATOM 1425 C C . PRO A 1 170 ? 2.160 -8.737 -5.417 1.00 92.62 170 PRO A C 1
ATOM 1427 O O . PRO A 1 170 ? 1.696 -8.147 -6.387 1.00 92.62 170 PRO A O 1
ATOM 1430 N N . GLY A 1 171 ? 1.881 -10.017 -5.183 1.00 93.06 171 GLY A N 1
ATOM 1431 C CA . GLY A 1 171 ? 1.151 -10.896 -6.103 1.00 93.06 171 GLY A CA 1
ATOM 1432 C C . GLY A 1 171 ? -0.368 -10.708 -6.186 1.00 93.06 171 GLY A C 1
ATOM 1433 O O . GLY A 1 171 ? -1.061 -11.663 -6.545 1.00 93.06 171 GLY A O 1
ATOM 1434 N N . PHE A 1 172 ? -0.905 -9.545 -5.804 1.00 94.38 172 PHE A N 1
ATOM 1435 C CA . PHE A 1 172 ? -2.347 -9.261 -5.854 1.00 94.38 172 PHE A CA 1
ATOM 1436 C C . PHE A 1 172 ? -2.835 -9.123 -7.304 1.00 94.38 172 PHE A C 1
ATOM 1438 O O . PHE A 1 172 ? -2.072 -8.705 -8.174 1.00 94.38 172 PHE A O 1
ATOM 1445 N N . ARG A 1 173 ? -4.112 -9.437 -7.575 1.00 93.88 173 ARG A N 1
ATOM 1446 C CA . ARG A 1 173 ? -4.694 -9.406 -8.936 1.00 93.88 173 ARG A CA 1
ATOM 1447 C C . ARG A 1 173 ? -4.485 -8.048 -9.615 1.00 93.88 173 ARG A C 1
ATOM 1449 O O . ARG A 1 173 ? -3.931 -8.011 -10.710 1.00 93.88 173 ARG A O 1
ATOM 1456 N N . GLY A 1 174 ? -4.859 -6.955 -8.950 1.00 95.19 174 GLY A N 1
ATOM 1457 C CA . GLY A 1 174 ? -4.720 -5.601 -9.500 1.00 95.19 174 GLY A CA 1
ATOM 1458 C C . GLY A 1 174 ? -3.262 -5.162 -9.683 1.00 95.19 174 GLY A C 1
ATOM 1459 O O . GLY A 1 174 ? -2.927 -4.516 -10.672 1.00 95.19 174 GLY A O 1
ATOM 1460 N N . VAL A 1 175 ? -2.356 -5.568 -8.787 1.00 95.88 175 VAL A N 1
ATOM 1461 C CA . VAL A 1 175 ? -0.913 -5.312 -8.949 1.00 95.88 175 VAL A CA 1
ATOM 1462 C C . VAL A 1 175 ? -0.360 -6.073 -10.149 1.00 95.88 175 VAL A C 1
ATOM 1464 O O . VAL A 1 175 ? 0.400 -5.508 -10.925 1.00 95.88 175 VAL A O 1
ATOM 1467 N N . ARG A 1 176 ? -0.765 -7.332 -10.346 1.00 96.06 176 ARG A N 1
ATOM 1468 C CA . ARG A 1 176 ? -0.359 -8.128 -11.511 1.00 96.06 176 ARG A CA 1
ATOM 1469 C C . ARG A 1 176 ? -0.869 -7.543 -12.825 1.00 96.06 176 ARG A C 1
ATOM 1471 O O . ARG A 1 176 ? -0.120 -7.569 -13.793 1.00 96.06 176 ARG A O 1
ATOM 1478 N N . GLN A 1 177 ? -2.096 -7.020 -12.860 1.00 95.00 177 GLN A N 1
ATOM 1479 C CA . GLN A 1 177 ? -2.627 -6.311 -14.032 1.00 95.00 177 GLN A CA 1
ATOM 1480 C C . GLN A 1 177 ? -1.758 -5.090 -14.363 1.00 95.00 177 GLN A C 1
ATOM 1482 O O . GLN A 1 177 ? -1.240 -4.992 -15.471 1.00 95.00 177 GLN A O 1
ATOM 1487 N N . GLY A 1 178 ? -1.472 -4.238 -13.373 1.00 95.44 178 GLY A N 1
ATOM 1488 C CA . GLY A 1 178 ? -0.565 -3.102 -13.569 1.00 95.44 178 GLY A CA 1
ATOM 1489 C C . GLY A 1 178 ? 0.858 -3.523 -13.967 1.00 95.44 178 GLY A C 1
ATOM 1490 O O . GLY A 1 178 ? 1.466 -2.913 -14.842 1.00 95.44 178 GLY A O 1
ATOM 1491 N N . ALA A 1 179 ? 1.392 -4.597 -13.377 1.00 96.31 179 ALA A N 1
ATOM 1492 C CA . ALA A 1 179 ? 2.695 -5.146 -13.746 1.00 96.31 179 ALA A CA 1
ATOM 1493 C C . ALA A 1 179 ? 2.709 -5.653 -15.195 1.00 96.31 179 ALA A C 1
ATOM 1495 O O . ALA A 1 179 ? 3.693 -5.445 -15.898 1.00 96.31 179 ALA A O 1
ATOM 1496 N N . TRP A 1 180 ? 1.627 -6.281 -15.660 1.00 96.94 180 TRP A N 1
ATOM 1497 C CA . TRP A 1 180 ? 1.491 -6.713 -17.049 1.00 96.94 180 TRP A CA 1
ATOM 1498 C C . TRP A 1 180 ? 1.555 -5.529 -18.014 1.00 96.94 180 TRP A C 1
ATOM 1500 O O . TRP A 1 180 ? 2.323 -5.581 -18.974 1.00 96.94 180 TRP A O 1
ATOM 1510 N N . ASP A 1 181 ? 0.846 -4.437 -17.721 1.00 96.31 181 ASP A N 1
ATOM 1511 C CA . ASP A 1 181 ? 0.903 -3.219 -18.535 1.00 96.31 181 ASP A CA 1
ATOM 1512 C C . ASP A 1 181 ? 2.307 -2.609 -18.575 1.00 96.31 181 ASP A C 1
ATOM 1514 O O . ASP A 1 181 ? 2.799 -2.231 -19.642 1.00 96.31 181 ASP A O 1
ATOM 1518 N N . VAL A 1 182 ? 2.987 -2.564 -17.427 1.00 97.06 182 VAL A N 1
ATOM 1519 C CA . VAL A 1 182 ? 4.372 -2.086 -17.328 1.00 97.06 182 VAL A CA 1
ATOM 1520 C C . VAL A 1 182 ? 5.322 -2.972 -18.144 1.00 97.06 182 VAL A C 1
ATOM 1522 O O . VAL A 1 182 ? 6.152 -2.449 -18.887 1.00 97.06 182 VAL A O 1
ATOM 1525 N N . ILE A 1 183 ? 5.186 -4.299 -18.065 1.00 97.19 183 ILE A N 1
ATOM 1526 C CA . ILE A 1 183 ? 5.993 -5.258 -18.836 1.00 97.19 183 ILE A CA 1
ATOM 1527 C C . ILE A 1 183 ? 5.750 -5.105 -20.338 1.00 97.19 183 ILE A C 1
ATOM 1529 O O . ILE A 1 183 ? 6.706 -5.031 -21.112 1.00 97.19 183 ILE A O 1
ATOM 1533 N N . ARG A 1 184 ? 4.480 -5.063 -20.754 1.00 97.06 184 ARG A N 1
ATOM 1534 C CA . ARG A 1 184 ? 4.080 -4.899 -22.156 1.00 97.06 184 ARG A CA 1
ATOM 1535 C C . ARG A 1 184 ? 4.697 -3.634 -22.737 1.00 97.06 184 ARG A C 1
ATOM 1537 O O . ARG A 1 184 ? 5.301 -3.684 -23.807 1.00 97.06 184 ARG A O 1
ATOM 1544 N N . ARG A 1 185 ? 4.622 -2.526 -21.994 1.00 96.12 185 ARG A N 1
ATOM 1545 C CA . ARG A 1 185 ? 5.257 -1.273 -22.392 1.00 96.12 185 ARG A CA 1
ATOM 1546 C C . ARG A 1 185 ? 6.776 -1.398 -22.470 1.00 96.12 185 ARG A C 1
ATOM 1548 O O . ARG A 1 185 ? 7.340 -1.022 -23.488 1.00 96.12 185 ARG A O 1
ATOM 1555 N N . ALA A 1 186 ? 7.426 -1.945 -21.444 1.00 96.50 186 ALA A N 1
ATOM 1556 C CA . ALA A 1 186 ? 8.880 -2.098 -21.421 1.00 96.50 186 ALA A CA 1
ATOM 1557 C C . ALA A 1 186 ? 9.399 -2.864 -22.645 1.00 96.50 186 ALA A C 1
ATOM 1559 O O . ALA A 1 186 ? 10.357 -2.433 -23.279 1.00 96.50 186 ALA A O 1
ATOM 1560 N N . ARG A 1 187 ? 8.730 -3.962 -23.021 1.00 95.75 187 ARG A N 1
ATOM 1561 C CA . ARG A 1 187 ? 9.071 -4.737 -24.225 1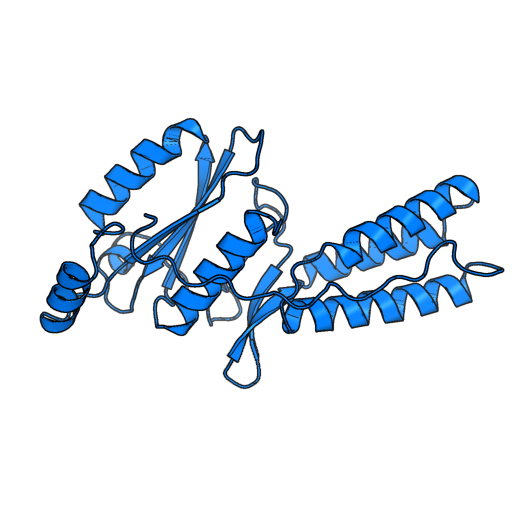.00 95.75 187 ARG A CA 1
ATOM 1562 C C . ARG A 1 187 ? 8.941 -3.907 -25.505 1.00 95.75 187 ARG A C 1
ATOM 1564 O O . ARG A 1 187 ? 9.809 -3.991 -26.369 1.00 95.75 187 ARG A O 1
ATOM 1571 N N . GLY A 1 188 ? 7.887 -3.097 -25.612 1.00 95.69 188 GLY A N 1
ATOM 1572 C CA . GLY A 1 188 ? 7.691 -2.183 -26.737 1.00 95.69 188 GLY A CA 1
ATOM 1573 C C . GLY A 1 188 ? 8.783 -1.113 -26.833 1.00 95.69 188 GLY A C 1
ATOM 1574 O O . GLY A 1 188 ? 9.340 -0.913 -27.906 1.00 95.69 188 GLY A O 1
ATOM 1575 N N . GLU A 1 189 ? 9.124 -0.469 -25.714 1.00 95.50 189 GLU A N 1
ATOM 1576 C CA . GLU A 1 189 ? 10.182 0.553 -25.649 1.00 95.50 189 GLU A CA 1
ATOM 1577 C C . GLU A 1 189 ? 11.560 -0.050 -25.979 1.00 95.50 189 GLU A C 1
ATOM 1579 O O . GLU A 1 189 ? 12.311 0.528 -26.760 1.00 95.50 189 GLU A O 1
ATOM 1584 N N . TRP A 1 190 ? 11.869 -1.254 -25.476 1.00 95.44 190 TRP A N 1
ATOM 1585 C CA . TRP A 1 190 ? 13.115 -1.952 -25.816 1.00 95.44 190 TRP A CA 1
ATOM 1586 C C . TRP A 1 190 ? 13.217 -2.228 -27.317 1.00 95.44 190 TRP A C 1
ATOM 1588 O O . TRP A 1 190 ? 14.224 -1.892 -27.928 1.00 95.44 190 TRP A O 1
ATOM 1598 N N . LYS A 1 191 ? 12.159 -2.778 -27.934 1.00 94.50 191 LYS A N 1
ATOM 1599 C CA . LYS A 1 191 ? 12.137 -3.067 -29.379 1.00 94.50 191 LYS A CA 1
ATOM 1600 C C . LYS A 1 191 ? 12.337 -1.806 -30.234 1.00 94.50 191 LYS A C 1
ATOM 1602 O O . LYS A 1 191 ? 12.880 -1.904 -31.327 1.00 94.50 191 LYS A O 1
ATOM 1607 N N . ARG A 1 192 ? 11.884 -0.642 -29.756 1.00 93.75 192 ARG A N 1
ATOM 1608 C CA . ARG A 1 192 ? 12.003 0.641 -30.468 1.00 93.75 192 ARG A CA 1
ATOM 1609 C C . ARG A 1 192 ? 13.388 1.271 -30.346 1.00 93.75 192 ARG A C 1
ATOM 1611 O O . ARG A 1 192 ? 13.875 1.833 -31.317 1.00 93.75 192 ARG A O 1
ATOM 1618 N N . HIS A 1 193 ? 14.001 1.206 -29.165 1.00 92.69 193 HIS A N 1
ATOM 1619 C CA . HIS A 1 193 ? 15.208 1.981 -28.854 1.00 92.69 193 HIS A CA 1
ATOM 1620 C C . HIS A 1 193 ? 16.496 1.155 -28.804 1.00 92.69 193 HIS A C 1
ATOM 1622 O O . HIS A 1 193 ? 17.587 1.708 -28.924 1.00 92.69 193 HIS A O 1
ATOM 1628 N N . CYS A 1 194 ? 16.406 -0.160 -28.614 1.00 90.62 194 CYS A N 1
ATOM 1629 C CA . CYS A 1 194 ? 17.563 -1.029 -28.435 1.00 90.62 194 CYS A CA 1
ATOM 1630 C C . CYS A 1 194 ? 17.684 -2.024 -29.591 1.00 90.62 194 CYS A C 1
ATOM 1632 O O . CYS A 1 194 ? 16.708 -2.641 -30.014 1.00 90.62 194 CYS A O 1
ATOM 1634 N N . ARG A 1 195 ? 18.914 -2.219 -30.078 1.00 87.06 195 ARG A N 1
ATOM 1635 C CA . ARG A 1 195 ? 19.243 -3.291 -31.025 1.00 87.06 195 ARG A CA 1
ATOM 1636 C C . ARG A 1 195 ? 19.566 -4.569 -30.249 1.00 87.06 195 ARG A C 1
ATOM 1638 O O . ARG A 1 195 ? 20.322 -4.520 -29.281 1.00 87.06 195 ARG A O 1
ATOM 1645 N N . GLY A 1 196 ? 19.026 -5.700 -30.699 1.00 88.25 196 GLY A N 1
ATOM 1646 C CA . GLY A 1 196 ? 19.286 -7.017 -30.113 1.00 88.25 196 GLY A CA 1
ATOM 1647 C C . GLY A 1 196 ? 18.373 -7.403 -28.944 1.00 88.25 196 GLY A C 1
ATOM 1648 O O . GLY A 1 196 ? 17.473 -6.666 -28.524 1.00 88.25 196 GLY A O 1
ATOM 1649 N N . ALA A 1 197 ? 18.592 -8.617 -28.437 1.00 89.75 197 ALA A N 1
ATOM 1650 C CA . ALA A 1 197 ? 17.785 -9.200 -27.373 1.00 89.75 197 ALA A CA 1
ATOM 1651 C C . ALA A 1 197 ? 17.991 -8.482 -26.029 1.00 89.75 197 ALA A C 1
ATOM 1653 O O . ALA A 1 197 ? 19.083 -8.023 -25.697 1.00 89.75 197 ALA A O 1
ATOM 1654 N N . ALA A 1 198 ? 16.922 -8.410 -25.235 1.00 92.19 198 ALA A N 1
ATOM 1655 C CA . ALA A 1 198 ? 16.995 -7.851 -23.894 1.00 92.19 198 ALA A CA 1
ATOM 1656 C C . ALA A 1 198 ? 17.789 -8.779 -22.946 1.00 92.19 198 ALA A C 1
ATOM 1658 O O . ALA A 1 198 ? 17.596 -9.995 -23.007 1.00 92.19 198 ALA A O 1
ATOM 1659 N N . PRO A 1 199 ? 18.597 -8.242 -22.008 1.00 92.44 199 PRO A N 1
ATOM 1660 C CA . PRO A 1 199 ? 19.423 -9.039 -21.089 1.00 92.44 199 PRO A CA 1
ATOM 1661 C C . PRO A 1 199 ? 18.655 -10.026 -20.200 1.00 92.44 199 PRO A C 1
ATOM 1663 O O . PRO A 1 199 ? 19.229 -10.969 -19.665 1.00 92.44 199 PRO A O 1
ATOM 1666 N N . CYS A 1 200 ? 17.368 -9.770 -19.968 1.00 94.19 200 CYS A N 1
ATOM 1667 C CA . CYS A 1 200 ? 16.455 -10.650 -19.248 1.00 94.19 200 CYS A CA 1
ATOM 1668 C C . CYS A 1 200 ? 15.029 -10.416 -19.726 1.00 94.19 200 CYS A C 1
ATOM 1670 O O . CYS A 1 200 ? 14.663 -9.308 -20.125 1.00 94.19 200 CYS A O 1
ATOM 1672 N N . GLN A 1 201 ? 14.196 -11.448 -19.616 1.00 92.19 201 GLN A N 1
ATOM 1673 C CA . GLN A 1 201 ? 12.768 -11.309 -19.852 1.00 92.19 201 GLN A CA 1
ATOM 1674 C C . GLN A 1 201 ? 12.058 -10.938 -18.544 1.00 92.19 201 GLN A C 1
ATOM 1676 O O . GLN A 1 201 ? 12.111 -11.703 -17.574 1.00 92.19 201 GLN A O 1
ATOM 1681 N N . PRO A 1 202 ? 11.376 -9.782 -18.477 1.00 93.88 202 PRO A N 1
ATOM 1682 C CA . PRO A 1 202 ? 10.574 -9.453 -17.313 1.00 93.88 202 PRO A CA 1
ATOM 1683 C C . PRO A 1 202 ? 9.389 -10.423 -17.214 1.00 93.88 202 PRO A C 1
ATOM 1685 O O . PRO A 1 202 ? 8.746 -10.762 -18.213 1.00 93.88 202 PRO A O 1
ATOM 1688 N N . SER A 1 203 ? 9.108 -10.870 -15.991 1.00 94.06 203 SER A N 1
ATOM 1689 C CA . SER A 1 203 ? 8.064 -11.848 -15.678 1.00 94.06 203 SER A CA 1
ATOM 1690 C C . SER A 1 203 ? 7.095 -11.285 -14.651 1.00 94.06 203 SER A C 1
ATOM 1692 O O . SER A 1 203 ? 7.471 -10.477 -13.802 1.00 94.06 203 SER A O 1
ATOM 1694 N N . LEU A 1 204 ? 5.836 -11.717 -14.726 1.00 94.06 204 LEU A N 1
ATOM 1695 C CA . LEU A 1 204 ? 4.832 -11.284 -13.765 1.00 94.06 204 LEU A CA 1
ATOM 1696 C C . LEU A 1 204 ? 5.210 -11.724 -12.341 1.00 94.06 204 LEU A C 1
ATOM 1698 O O . LEU A 1 204 ? 5.737 -12.827 -12.156 1.00 94.06 204 LEU A O 1
ATOM 1702 N N . PRO A 1 205 ? 4.882 -10.911 -11.322 1.00 92.81 205 PRO A N 1
ATOM 1703 C CA . PRO A 1 205 ? 5.030 -11.320 -9.928 1.00 92.81 205 PRO A CA 1
ATOM 1704 C C . PRO A 1 205 ? 4.245 -12.608 -9.694 1.00 92.81 205 PRO A C 1
ATOM 1706 O O . PRO A 1 205 ? 3.183 -12.767 -10.283 1.00 92.81 205 PRO A O 1
ATOM 1709 N N . ARG A 1 206 ? 4.702 -13.536 -8.845 1.00 91.50 206 ARG A N 1
ATOM 1710 C CA . ARG A 1 206 ? 3.922 -14.756 -8.539 1.00 91.50 206 ARG A CA 1
ATOM 1711 C C . ARG A 1 206 ? 2.615 -14.398 -7.832 1.00 91.50 206 ARG A C 1
ATOM 1713 O O . ARG A 1 206 ? 2.556 -13.394 -7.132 1.00 91.50 206 ARG A O 1
ATOM 1720 N N . TYR A 1 207 ? 1.571 -15.211 -8.003 1.00 87.75 207 TYR A N 1
ATOM 1721 C CA . TYR A 1 207 ? 0.336 -15.027 -7.236 1.00 87.75 207 TYR A CA 1
ATOM 1722 C C . TYR A 1 207 ? 0.615 -15.075 -5.735 1.00 87.75 207 TYR A C 1
ATOM 1724 O O . TYR A 1 207 ? 1.430 -15.871 -5.259 1.00 87.75 207 TYR A O 1
ATOM 1732 N N . LEU A 1 208 ? -0.073 -14.207 -4.998 1.00 85.31 208 LEU A N 1
ATOM 1733 C CA . LEU A 1 208 ? -0.011 -14.215 -3.549 1.00 85.31 208 LEU A CA 1
ATOM 1734 C C . LEU A 1 208 ? -0.626 -15.513 -3.013 1.00 85.31 208 LEU A C 1
ATOM 1736 O O . LEU A 1 208 ? -1.797 -15.793 -3.262 1.00 85.31 208 LEU A O 1
ATOM 1740 N N . ARG A 1 209 ? 0.141 -16.270 -2.224 1.00 82.94 209 ARG A N 1
ATOM 1741 C CA . ARG A 1 209 ? -0.425 -17.326 -1.377 1.00 82.94 209 ARG A CA 1
ATOM 1742 C C . ARG A 1 209 ? -0.999 -16.661 -0.132 1.00 82.94 209 ARG A C 1
ATOM 1744 O O . ARG A 1 209 ? -0.235 -16.048 0.613 1.00 82.94 209 ARG A O 1
ATOM 1751 N N . ARG A 1 210 ? -2.316 -16.742 0.064 1.00 77.44 210 ARG A N 1
ATOM 1752 C CA . ARG A 1 210 ? -2.968 -16.174 1.249 1.00 77.44 210 ARG A CA 1
ATOM 1753 C C . ARG A 1 210 ? -2.405 -16.836 2.498 1.00 77.44 210 ARG A C 1
ATOM 1755 O O . ARG A 1 210 ? -2.380 -18.059 2.592 1.00 77.44 210 ARG A O 1
ATOM 1762 N N . LEU A 1 211 ? -1.968 -16.020 3.447 1.00 74.56 211 LEU A N 1
ATOM 1763 C CA . LEU A 1 211 ? -1.681 -16.504 4.788 1.00 74.56 211 LEU A CA 1
ATOM 1764 C C . LEU A 1 211 ? -3.000 -16.681 5.547 1.00 74.56 211 LEU A C 1
ATOM 1766 O O . LEU A 1 211 ? -3.887 -15.832 5.387 1.00 74.56 211 LEU A O 1
ATOM 1770 N N . PRO A 1 212 ? -3.147 -17.749 6.350 1.00 65.31 212 PRO A N 1
ATOM 1771 C CA . PRO A 1 212 ? -4.287 -17.879 7.241 1.00 65.31 212 PRO A CA 1
ATOM 1772 C C . PRO A 1 212 ? -4.320 -16.677 8.185 1.00 65.31 212 PRO A C 1
ATOM 1774 O O . PRO A 1 212 ? -3.278 -16.179 8.625 1.00 65.31 212 PRO A O 1
ATOM 1777 N N . GLN A 1 213 ? -5.523 -16.199 8.492 1.00 55.94 213 GLN A N 1
ATOM 1778 C CA . GLN A 1 213 ? -5.679 -15.213 9.549 1.00 55.94 213 GLN A CA 1
ATOM 1779 C C . GLN A 1 213 ? -5.288 -15.893 10.852 1.00 55.94 213 GLN A C 1
ATOM 1781 O O . GLN A 1 213 ? -6.000 -16.785 11.294 1.00 55.94 213 GLN A O 1
ATOM 1786 N N . ARG A 1 214 ? -4.146 -15.530 11.445 1.00 45.06 214 ARG A N 1
ATOM 1787 C CA . ARG A 1 214 ? -3.849 -15.965 12.811 1.00 45.06 214 ARG A CA 1
ATOM 1788 C C . ARG A 1 214 ? -4.879 -15.302 13.729 1.00 45.06 214 ARG A C 1
ATOM 1790 O O . ARG A 1 214 ? -4.835 -14.073 13.845 1.00 45.06 214 ARG A O 1
ATOM 1797 N N . PRO A 1 215 ? -5.787 -16.059 14.369 1.00 32.56 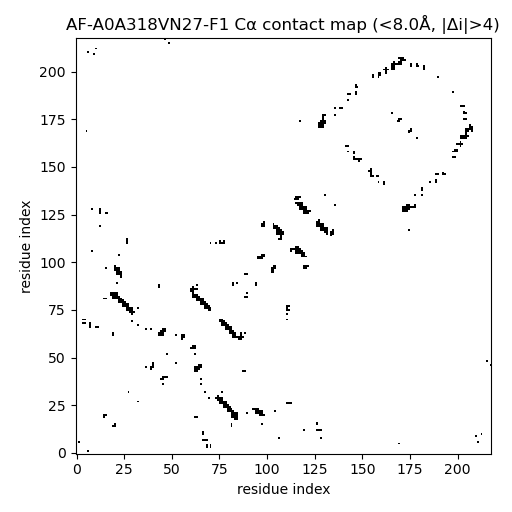215 PRO A N 1
ATOM 1798 C CA . PRO A 1 215 ? -6.539 -15.517 15.484 1.00 32.56 215 PRO A CA 1
ATOM 1799 C C . PRO A 1 215 ? -5.517 -15.233 16.594 1.00 32.56 215 PRO A C 1
ATOM 1801 O O . PRO A 1 215 ? -4.746 -16.116 16.954 1.00 32.56 215 PRO A O 1
ATOM 1804 N N . GLY A 1 216 ? -5.443 -13.996 17.081 1.00 35.28 216 GLY A N 1
ATOM 1805 C CA . GLY A 1 216 ? -4.663 -13.679 18.285 1.00 35.28 216 GLY A CA 1
ATOM 1806 C C . GLY A 1 216 ? -3.192 -13.288 18.104 1.00 35.28 216 GLY A C 1
ATOM 1807 O O . GLY A 1 216 ? -2.518 -13.092 19.103 1.00 35.28 216 GLY A O 1
ATOM 1808 N N . ALA A 1 217 ? -2.678 -13.099 16.882 1.00 30.14 217 ALA A N 1
ATOM 1809 C CA . ALA A 1 217 ? -1.431 -12.339 16.711 1.00 30.14 217 ALA A CA 1
ATOM 1810 C C . ALA A 1 217 ? -1.786 -10.854 16.594 1.00 30.14 217 ALA A C 1
ATOM 1812 O O . ALA A 1 217 ? -1.915 -10.303 15.489 1.00 30.14 217 ALA A O 1
ATOM 1813 N N . ASN A 1 218 ? -2.076 -10.306 17.762 1.00 35.22 218 ASN A N 1
ATOM 1814 C CA . ASN A 1 218 ? -2.128 -8.899 18.073 1.00 35.22 218 ASN A CA 1
ATOM 1815 C C . ASN A 1 218 ? -0.790 -8.596 18.749 1.00 35.22 218 ASN A C 1
ATOM 1817 O O . ASN A 1 218 ? -0.500 -9.212 19.791 1.00 35.22 218 ASN A O 1
#

Foldseek 3Di:
DADLVLQLQLVVQVCCVVALFKKDKDKDFPVCPVVVVVVCCVVFVQQDAPVRCVVCVVVVEKHKHKGKADDPPDRMIMIMITIHPPHPCVVVPVIDGCADPVRHDFDCPDRNRPFGQWTWYQDPNGIWIAGDPRNLVVLVVLLLCLLPDPDPVVSLVSLVVSLVVQQNPRQIPRHQVSSVVSLVVSVVSCVVRHPDDRNDRRDHHHHDDDDPPPRNPD

Solvent-accessible surface area (backbone atoms only — not comparable to full-atom values): 12179 Å² total; per-residue (Å²): 132,83,57,74,66,53,55,51,54,50,52,52,50,53,40,39,71,76,48,31,34,33,32,37,69,54,67,45,52,42,83,49,48,64,58,51,52,53,56,42,26,75,76,53,42,35,72,58,52,75,66,58,49,51,51,33,50,75,71,70,38,43,53,37,40,70,48,76,49,67,57,89,95,47,70,41,21,30,38,36,43,27,22,25,77,84,21,74,60,62,82,75,44,86,56,30,46,32,81,42,84,95,44,36,47,66,45,32,92,58,63,82,52,87,64,42,34,28,34,43,42,73,55,96,91,39,78,36,42,23,58,26,71,64,35,50,52,52,50,52,50,54,46,50,54,28,47,68,43,83,54,67,66,61,20,43,50,46,45,46,51,48,34,55,53,48,40,66,43,65,26,38,70,39,27,42,52,47,46,47,54,52,48,56,47,44,55,53,49,37,69,73,63,44,89,78,83,72,90,62,80,68,50,76,31,58,74,62,78,83,74,80,83,66,84,82,82,120